Protein AF-0000000087590809 (afdb_homodimer)

Radius of gyration: 17.18 Å; Cα contacts (8 Å, |Δi|>4): 401; chains: 2; bounding box: 40×40×43 Å

Structure (mmCIF, N/CA/C/O backbone):
data_AF-0000000087590809-model_v1
#
loop_
_entity.id
_entity.type
_entity.pdbx_description
1 polymer 'ADF-H domain-containing protein'
#
loop_
_atom_site.group_PDB
_atom_site.id
_atom_site.type_symbol
_atom_site.label_atom_id
_atom_site.label_alt_id
_atom_site.label_comp_id
_atom_site.label_asym_id
_atom_site.label_entity_id
_atom_site.label_seq_id
_atom_site.pdbx_PDB_ins_code
_atom_site.Cartn_x
_atom_site.Cartn_y
_atom_site.Cartn_z
_atom_site.occupancy
_atom_site.B_iso_or_equiv
_atom_site.auth_seq_id
_atom_site.auth_comp_id
_atom_site.auth_asym_id
_atom_site.auth_atom_id
_atom_site.pdbx_PDB_model_num
ATOM 1 N N . MET A 1 1 ? 16.344 -14.461 14.008 1 24.06 1 MET A N 1
ATOM 2 C CA . MET A 1 1 ? 14.969 -14.727 14.438 1 24.06 1 MET A CA 1
ATOM 3 C C . MET A 1 1 ? 13.984 -14.469 13.305 1 24.06 1 MET A C 1
ATOM 5 O O . MET A 1 1 ? 14.016 -13.422 12.672 1 24.06 1 MET A O 1
ATOM 9 N N . THR A 1 2 ? 13.484 -15.555 12.641 1 34.41 2 THR A N 1
ATOM 10 C CA . THR A 1 2 ? 12.586 -15.625 11.492 1 34.41 2 THR A CA 1
ATOM 11 C C . THR A 1 2 ? 11.375 -14.719 11.688 1 34.41 2 THR A C 1
ATOM 13 O O . THR A 1 2 ? 10.648 -14.852 12.68 1 34.41 2 THR A O 1
ATOM 16 N N . SER A 1 3 ? 11.508 -13.547 11.445 1 37.47 3 SER A N 1
ATOM 17 C CA . SER A 1 3 ? 10.359 -12.664 11.57 1 37.47 3 SER A CA 1
ATOM 18 C C . SER A 1 3 ? 9.094 -13.312 11.008 1 37.47 3 SER A C 1
ATOM 20 O O . SER A 1 3 ? 8.992 -13.531 9.805 1 37.47 3 SER A O 1
ATOM 22 N N . LYS A 1 4 ? 8.828 -14.336 11.641 1 39.56 4 LYS A N 1
ATOM 23 C CA . LYS A 1 4 ? 7.559 -15.016 11.406 1 39.56 4 LYS A CA 1
ATOM 24 C C . LYS A 1 4 ? 6.41 -14.016 11.281 1 39.56 4 LYS A C 1
ATOM 26 O O . LYS A 1 4 ? 6.227 -13.164 12.156 1 39.56 4 LYS A O 1
ATOM 31 N N . PHE A 1 5 ? 6.227 -13.422 10.148 1 48.38 5 PHE A N 1
ATOM 32 C CA . PHE A 1 5 ? 4.867 -12.922 10 1 48.38 5 PHE A CA 1
ATOM 33 C C . PHE A 1 5 ? 3.859 -13.906 10.578 1 48.38 5 PHE A C 1
ATOM 35 O O . PHE A 1 5 ? 3.781 -15.055 10.125 1 48.38 5 PHE A O 1
ATOM 42 N N . ASP A 1 6 ? 3.807 -13.969 11.781 1 54.97 6 ASP A N 1
ATOM 43 C CA . ASP A 1 6 ? 3.289 -15.062 12.602 1 54.97 6 ASP A CA 1
ATOM 44 C C . ASP A 1 6 ? 2.445 -16.016 11.758 1 54.97 6 ASP A C 1
ATOM 46 O O . ASP A 1 6 ? 2.619 -17.234 11.836 1 54.97 6 ASP A O 1
ATOM 50 N N . ASN A 1 7 ? 1.524 -15.562 10.867 1 65.44 7 ASN A N 1
ATOM 51 C CA . ASN A 1 7 ? 0.636 -16.531 10.234 1 65.44 7 ASN A CA 1
ATOM 52 C C . ASN A 1 7 ? 0.889 -16.625 8.734 1 65.44 7 ASN A C 1
ATOM 54 O O . ASN A 1 7 ? 0.062 -17.156 7.992 1 65.44 7 ASN A O 1
ATOM 58 N N . MET A 1 8 ? 2.162 -15.992 8.281 1 81 8 MET A N 1
ATOM 59 C CA . MET A 1 8 ? 2.445 -16.078 6.855 1 81 8 MET A CA 1
ATOM 60 C C . MET A 1 8 ? 3.809 -16.719 6.613 1 81 8 MET A C 1
ATOM 62 O O . MET A 1 8 ? 4.766 -16.453 7.344 1 81 8 MET A O 1
ATOM 66 N N . PHE A 1 9 ? 3.939 -17.688 5.715 1 89.12 9 PHE A N 1
ATOM 67 C CA . PHE A 1 9 ? 5.184 -18.328 5.309 1 89.12 9 PHE A CA 1
ATOM 68 C C . PHE A 1 9 ? 5.742 -17.688 4.047 1 89.12 9 PHE A C 1
ATOM 70 O O . PHE A 1 9 ? 4.992 -17.375 3.117 1 89.12 9 PHE A O 1
ATOM 77 N N . VAL A 1 10 ? 6.992 -17.344 4.098 1 91.5 10 VAL A N 1
ATOM 78 C CA . VAL A 1 10 ? 7.664 -16.797 2.92 1 91.5 10 VAL A CA 1
ATOM 79 C C . VAL A 1 10 ? 8.508 -17.891 2.266 1 91.5 10 VAL A C 1
ATOM 81 O O . VAL A 1 10 ? 9.406 -18.453 2.896 1 91.5 10 VAL A O 1
ATOM 84 N N . GLU A 1 11 ? 8.133 -18.188 1.034 1 90.94 11 GLU A N 1
ATOM 85 C CA . GLU A 1 11 ? 8.922 -19.156 0.284 1 90.94 11 GLU A CA 1
ATOM 86 C C . GLU A 1 11 ? 10.312 -18.609 -0.033 1 90.94 11 GLU A C 1
ATOM 88 O O . GLU A 1 11 ? 10.445 -17.5 -0.55 1 90.94 11 GLU A O 1
ATOM 93 N N . ASP A 1 12 ? 11.422 -19.406 0.343 1 93.56 12 ASP A N 1
ATOM 94 C CA . ASP A 1 12 ? 12.805 -19 0.082 1 93.56 12 ASP A CA 1
ATOM 95 C C . ASP A 1 12 ? 13.141 -17.688 0.784 1 93.56 12 ASP A C 1
ATOM 97 O O . ASP A 1 12 ? 13.516 -16.719 0.134 1 93.56 12 ASP A O 1
ATOM 101 N N . LEU A 1 13 ? 12.922 -17.719 2.07 1 93.56 13 LEU A N 1
ATOM 102 C CA . LEU A 1 13 ? 13.031 -16.531 2.906 1 93.56 13 LEU A CA 1
ATOM 103 C C . LEU A 1 13 ? 14.359 -15.82 2.674 1 93.56 13 LEU A C 1
ATOM 105 O O . LEU A 1 13 ? 14.398 -14.602 2.494 1 93.56 13 LEU A O 1
ATOM 109 N N . PRO A 1 14 ? 15.477 -16.578 2.58 1 94.94 14 PRO A N 1
ATOM 110 C CA . PRO A 1 14 ? 16.75 -15.875 2.34 1 94.94 14 PRO A CA 1
ATOM 111 C C . PRO A 1 14 ? 16.734 -15.078 1.037 1 94.94 14 PRO A C 1
ATOM 113 O O . PRO A 1 14 ? 17.266 -13.961 0.992 1 94.94 14 PRO A O 1
ATOM 116 N N . LYS A 1 15 ? 16.203 -15.617 0.015 1 95.5 15 LYS A N 1
ATOM 117 C CA . LYS A 1 15 ? 16.156 -14.938 -1.272 1 95.5 15 LYS A CA 1
ATOM 118 C C . LYS A 1 15 ? 15.242 -13.703 -1.201 1 95.5 15 LYS A C 1
ATOM 120 O O . LYS A 1 15 ? 15.57 -12.656 -1.761 1 95.5 15 LYS A O 1
ATOM 125 N N . VAL A 1 16 ? 14.117 -13.875 -0.542 1 95.81 16 VAL A N 1
ATOM 126 C CA . VAL A 1 16 ? 13.195 -12.758 -0.388 1 95.81 16 VAL A CA 1
ATOM 127 C C . VAL A 1 16 ? 13.867 -11.633 0.396 1 95.81 16 VAL A C 1
ATOM 129 O O . VAL A 1 16 ? 13.812 -10.469 -0.005 1 95.81 16 VAL A O 1
ATOM 132 N N . GLU A 1 17 ? 14.508 -11.977 1.438 1 95.88 17 GLU A N 1
ATOM 133 C CA . GLU A 1 17 ? 15.227 -10.992 2.236 1 95.88 17 GLU A CA 1
ATOM 134 C C . GLU A 1 17 ? 16.297 -10.273 1.409 1 95.88 17 GLU A C 1
ATOM 136 O O . GLU A 1 17 ? 16.469 -9.062 1.522 1 95.88 17 GLU A O 1
ATOM 141 N N . GLU A 1 18 ? 16.969 -11.039 0.62 1 97.31 18 GLU A N 1
ATOM 142 C CA . GLU A 1 18 ? 17.984 -10.477 -0.248 1 97.31 18 GLU A CA 1
ATOM 143 C C . GLU A 1 18 ? 17.391 -9.484 -1.237 1 97.31 18 GLU A C 1
ATOM 145 O O . GLU A 1 18 ? 17.922 -8.383 -1.426 1 97.31 18 GLU A O 1
ATOM 150 N N . GLN A 1 19 ? 16.281 -9.82 -1.853 1 97.94 19 GLN A N 1
ATOM 151 C CA . GLN A 1 19 ? 15.656 -8.961 -2.85 1 97.94 19 GLN A CA 1
ATOM 152 C C . GLN A 1 19 ? 15.094 -7.695 -2.209 1 97.94 19 GLN A C 1
ATOM 154 O O . GLN A 1 19 ? 15.172 -6.613 -2.791 1 97.94 19 GLN A O 1
ATOM 159 N N . LEU A 1 20 ? 14.578 -7.875 -0.995 1 96.75 20 LEU A N 1
ATOM 160 C CA . LEU A 1 20 ? 14.133 -6.707 -0.243 1 96.75 20 LEU A CA 1
ATOM 161 C C . LEU A 1 20 ? 15.305 -5.773 0.056 1 96.75 20 LEU A C 1
ATOM 163 O O . LE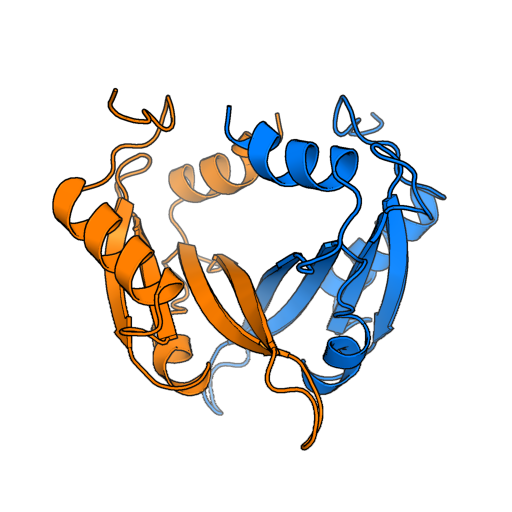U A 1 20 ? 15.188 -4.555 -0.109 1 96.75 20 LEU A O 1
ATOM 167 N N . GLN A 1 21 ? 16.422 -6.344 0.384 1 97.44 21 GLN A N 1
ATOM 168 C CA . GLN A 1 21 ? 17.625 -5.559 0.653 1 97.44 21 GLN A CA 1
ATOM 169 C C . GLN A 1 21 ? 18.141 -4.891 -0.619 1 97.44 21 GLN A C 1
ATOM 171 O O . GLN A 1 21 ? 18.641 -3.768 -0.578 1 97.44 21 GLN A O 1
ATOM 176 N N . GLU A 1 22 ? 18.016 -5.543 -1.699 1 98.5 22 GLU A N 1
ATOM 177 C CA . GLU A 1 22 ? 18.469 -4.988 -2.973 1 98.5 22 GLU A CA 1
ATOM 178 C C . GLU A 1 22 ? 17.625 -3.779 -3.377 1 98.5 22 GLU A C 1
ATOM 180 O O . GLU A 1 22 ? 18.125 -2.842 -3.994 1 98.5 22 GLU A O 1
ATOM 185 N N . VAL A 1 23 ? 16.391 -3.762 -3.043 1 97.88 23 VAL A N 1
ATOM 186 C CA . VAL A 1 23 ? 15.57 -2.574 -3.268 1 97.88 23 VAL A CA 1
ATOM 187 C C . VAL A 1 23 ? 16.031 -1.45 -2.34 1 97.88 23 VAL A C 1
ATOM 189 O O . VAL A 1 23 ? 16.172 -0.303 -2.77 1 97.88 23 VAL A O 1
ATOM 192 N N . ARG A 1 24 ? 16.297 -1.777 -1.116 1 94.69 24 ARG A N 1
ATOM 193 C CA . ARG A 1 24 ? 16.688 -0.789 -0.115 1 94.69 24 ARG A CA 1
ATOM 194 C C . ARG A 1 24 ? 18.031 -0.152 -0.463 1 94.69 24 ARG A C 1
ATOM 196 O O . ARG A 1 24 ? 18.219 1.05 -0.266 1 94.69 24 ARG A O 1
ATOM 203 N N . ASN A 1 25 ? 18.875 -0.913 -1.062 1 95.81 25 ASN A N 1
ATOM 204 C CA . ASN A 1 25 ? 20.219 -0.373 -1.32 1 95.81 25 ASN A CA 1
ATOM 205 C C . ASN A 1 25 ? 20.344 0.13 -2.754 1 95.81 25 ASN A C 1
ATOM 207 O O . ASN A 1 25 ? 21.422 0.582 -3.162 1 95.81 25 ASN A O 1
ATOM 211 N N . GLY A 1 26 ? 19.344 -0.003 -3.529 1 95.69 26 GLY A N 1
ATOM 212 C CA . GLY A 1 26 ? 19.312 0.662 -4.824 1 95.69 26 GLY A CA 1
ATOM 213 C C . GLY A 1 26 ? 19.734 -0.24 -5.969 1 95.69 26 GLY A C 1
ATOM 214 O O . GLY A 1 26 ? 19.766 0.189 -7.121 1 95.69 26 GLY A O 1
ATOM 215 N N . LEU A 1 27 ? 20.062 -1.536 -5.707 1 97.62 27 LEU A N 1
ATOM 216 C CA . LEU A 1 27 ? 20.391 -2.471 -6.777 1 97.62 27 LEU A CA 1
ATOM 217 C C . LEU A 1 27 ? 19.156 -2.826 -7.59 1 97.62 27 LEU A C 1
ATOM 219 O O . LEU A 1 27 ? 19.25 -3.062 -8.797 1 97.62 27 LEU A O 1
ATOM 223 N N . LEU A 1 28 ? 18 -2.916 -6.922 1 98.19 28 LEU A N 1
ATOM 224 C CA . LEU A 1 28 ? 16.672 -3.039 -7.523 1 98.19 28 LEU A CA 1
ATOM 225 C C . LEU A 1 28 ? 15.82 -1.814 -7.215 1 98.19 28 LEU A C 1
ATOM 227 O O . LEU A 1 28 ? 16.062 -1.115 -6.23 1 98.19 28 LEU A O 1
ATOM 231 N N . SER A 1 29 ? 14.875 -1.574 -8.195 1 97.75 29 SER A N 1
ATOM 232 C CA . SER A 1 29 ? 13.906 -0.51 -7.934 1 97.75 29 SER A CA 1
ATOM 233 C C . SER A 1 29 ? 12.648 -1.057 -7.266 1 97.75 29 SER A C 1
ATOM 235 O O . SER A 1 29 ? 11.969 -0.337 -6.535 1 97.75 29 SER A O 1
ATOM 237 N N . TRP A 1 30 ? 12.422 -2.328 -7.57 1 98.44 30 TRP A N 1
ATOM 238 C CA . TRP A 1 30 ? 11.203 -2.863 -6.969 1 98.44 30 TRP A CA 1
ATOM 239 C C . TRP A 1 30 ? 11.273 -4.383 -6.855 1 98.44 30 TRP A C 1
ATOM 241 O O . TRP A 1 30 ? 12.047 -5.027 -7.562 1 98.44 30 TRP A O 1
ATOM 251 N N . VAL A 1 31 ? 10.5 -4.969 -5.926 1 98.69 31 VAL A N 1
ATOM 252 C CA . VAL A 1 31 ? 10.219 -6.391 -5.754 1 98.69 31 VAL A CA 1
ATOM 253 C C . VAL A 1 31 ? 8.719 -6.594 -5.512 1 98.69 31 VAL A C 1
ATOM 255 O O . VAL A 1 31 ? 8.094 -5.82 -4.785 1 98.69 31 VAL A O 1
ATOM 258 N N . ALA A 1 32 ? 8.125 -7.602 -6.148 1 98.62 32 ALA A N 1
ATOM 259 C CA . ALA A 1 32 ? 6.707 -7.93 -6.004 1 98.62 32 ALA A CA 1
ATOM 260 C C . ALA A 1 32 ? 6.527 -9.336 -5.43 1 98.62 32 ALA A C 1
ATOM 262 O O . ALA A 1 32 ? 7.23 -10.266 -5.824 1 98.62 32 ALA A O 1
ATOM 263 N N . LEU A 1 33 ? 5.645 -9.484 -4.5 1 98 33 LEU A N 1
ATOM 264 C CA . LEU A 1 33 ? 5.312 -10.758 -3.873 1 98 33 LEU A CA 1
ATOM 265 C C . LEU A 1 33 ? 3.828 -11.07 -4.035 1 98 33 LEU A C 1
ATOM 267 O O . LEU A 1 33 ? 3.004 -10.164 -4.148 1 98 33 LEU A O 1
ATOM 271 N N . SER A 1 34 ? 3.494 -12.266 -4.023 1 97.19 34 SER A N 1
ATOM 272 C CA . SER A 1 34 ? 2.113 -12.742 -4.043 1 97.19 34 SER A CA 1
ATOM 273 C C . SER A 1 34 ? 1.996 -14.125 -3.4 1 97.19 34 SER A C 1
ATOM 275 O O . SER A 1 34 ? 3.006 -14.758 -3.098 1 97.19 34 SER A O 1
ATOM 277 N N . TYR A 1 35 ? 0.811 -14.516 -3.203 1 96.31 35 TYR A N 1
ATOM 278 C CA . TYR A 1 35 ? 0.565 -15.852 -2.664 1 96.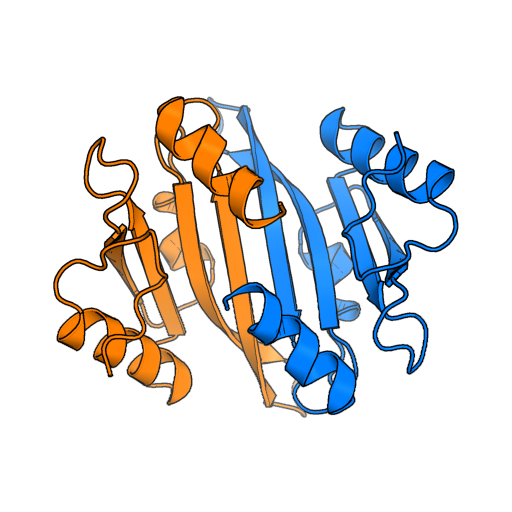31 35 TYR A CA 1
ATOM 279 C C . TYR A 1 35 ? 1.006 -16.922 -3.65 1 96.31 35 TYR A C 1
ATOM 281 O O . TYR A 1 35 ? 0.823 -16.781 -4.859 1 96.31 35 TYR A O 1
ATOM 289 N N . GLU A 1 36 ? 1.532 -17.922 -3.135 1 94.69 36 GLU A N 1
ATOM 290 C CA . GLU A 1 36 ? 1.892 -19.078 -3.945 1 94.69 36 GLU A CA 1
ATOM 291 C C . GLU A 1 36 ? 0.656 -19.891 -4.324 1 94.69 36 GLU A C 1
ATOM 293 O O . GLU A 1 36 ? 0.075 -20.578 -3.48 1 94.69 36 GLU A O 1
ATOM 298 N N . GLY A 1 37 ? 0.326 -19.812 -5.582 1 92.88 37 GLY A N 1
ATOM 299 C CA . GLY A 1 37 ? -0.86 -20.531 -6.016 1 92.88 37 GLY A CA 1
ATOM 300 C C . GLY A 1 37 ? -2.107 -20.156 -5.238 1 92.88 37 GLY A C 1
ATOM 301 O O . GLY A 1 37 ? -2.439 -18.969 -5.133 1 92.88 37 GLY A O 1
ATOM 302 N N . ARG A 1 38 ? -2.742 -21.172 -4.699 1 90.56 38 ARG A N 1
ATOM 303 C CA . ARG A 1 38 ? -3.975 -20.938 -3.959 1 90.56 38 ARG A CA 1
ATOM 304 C C . ARG A 1 38 ? -3.721 -20.938 -2.455 1 90.56 38 ARG A C 1
ATOM 306 O O . ARG A 1 38 ? -4.664 -20.953 -1.66 1 90.56 38 ARG A O 1
ATOM 313 N N . SER A 1 39 ? -2.467 -20.953 -2.082 1 92.75 39 SER A N 1
ATOM 314 C CA . SER A 1 39 ? -2.121 -20.922 -0.666 1 92.75 39 SER A CA 1
ATOM 315 C C . SER A 1 39 ? -2.652 -19.656 0.007 1 92.75 39 SER A C 1
ATOM 317 O O . SER A 1 39 ? -2.686 -18.594 -0.606 1 92.75 39 SER A O 1
ATOM 319 N N . ARG A 1 40 ? -3.012 -19.766 1.268 1 88.94 40 ARG A N 1
ATOM 320 C CA . ARG A 1 40 ? -3.547 -18.625 1.99 1 88.94 40 ARG A CA 1
ATOM 321 C C . ARG A 1 40 ? -2.488 -18 2.9 1 88.94 40 ARG A C 1
ATOM 323 O O . ARG A 1 40 ? -2.715 -16.953 3.5 1 88.94 40 ARG A O 1
ATOM 330 N N . ASP A 1 41 ? -1.333 -18.781 3.002 1 92.06 41 ASP A N 1
ATOM 331 C CA . ASP A 1 41 ? -0.408 -18.328 4.035 1 92.06 41 ASP A CA 1
ATOM 332 C C . ASP A 1 41 ? 1.035 -18.375 3.535 1 92.06 41 ASP A C 1
ATOM 334 O O . ASP A 1 41 ? 1.973 -18.203 4.316 1 92.06 41 ASP A O 1
ATOM 338 N N . THR A 1 42 ? 1.209 -18.672 2.297 1 94.62 42 THR A N 1
ATOM 339 C CA . THR A 1 42 ? 2.559 -18.719 1.742 1 94.62 42 THR A CA 1
ATOM 340 C C . THR A 1 42 ? 2.721 -17.656 0.649 1 94.62 42 THR A C 1
ATOM 342 O O . THR A 1 42 ? 1.94 -17.625 -0.305 1 94.62 42 THR A O 1
ATOM 345 N N . ILE A 1 43 ? 3.707 -16.859 0.83 1 95.19 43 ILE A N 1
ATOM 346 C CA . ILE A 1 43 ? 3.967 -15.828 -0.18 1 95.19 43 ILE A CA 1
ATOM 347 C C . ILE A 1 43 ? 5.332 -16.078 -0.821 1 95.19 43 ILE A C 1
ATOM 349 O O . ILE A 1 43 ? 6.227 -16.641 -0.194 1 95.19 43 ILE A O 1
ATOM 353 N N . LYS A 1 44 ? 5.434 -15.609 -2.062 1 96.25 44 LYS A N 1
ATOM 354 C CA . LYS A 1 44 ? 6.676 -15.734 -2.822 1 96.25 44 LYS A CA 1
ATOM 355 C C . LYS A 1 44 ? 6.93 -14.484 -3.662 1 96.25 44 LYS A C 1
ATOM 357 O O . LYS A 1 44 ? 6.012 -13.711 -3.928 1 96.25 44 LYS A O 1
ATOM 362 N N . VAL A 1 45 ? 8.18 -14.383 -4.109 1 97.62 45 VAL A N 1
ATOM 363 C CA . VAL A 1 45 ? 8.508 -13.336 -5.066 1 97.62 45 VAL A CA 1
ATOM 364 C C . VAL A 1 45 ? 7.984 -13.711 -6.449 1 97.62 45 VAL A C 1
ATOM 366 O O . VAL A 1 45 ? 8.195 -14.836 -6.914 1 97.62 45 VAL A O 1
ATOM 369 N N . ILE A 1 46 ? 7.328 -12.75 -7.074 1 98 46 ILE A N 1
ATOM 370 C CA . ILE A 1 46 ? 6.773 -13.062 -8.391 1 98 46 ILE A CA 1
ATOM 371 C C . ILE A 1 46 ? 7.434 -12.172 -9.445 1 98 46 ILE A C 1
ATOM 373 O O . ILE A 1 46 ? 7.18 -12.328 -10.641 1 98 46 ILE A O 1
ATOM 377 N N . GLY A 1 47 ? 8.312 -11.211 -9.055 1 98.19 47 GLY A N 1
ATOM 378 C CA . GLY A 1 47 ? 9.031 -10.359 -9.992 1 98.19 47 GLY A CA 1
ATOM 379 C C . GLY A 1 47 ? 9.898 -9.32 -9.312 1 98.19 47 GLY A C 1
ATOM 380 O O . GLY A 1 47 ? 9.656 -8.961 -8.156 1 98.19 47 GLY A O 1
ATOM 381 N N . THR A 1 48 ? 10.898 -8.844 -9.953 1 98.62 48 THR A N 1
ATOM 382 C CA . THR A 1 48 ? 11.773 -7.738 -9.578 1 98.62 48 THR A CA 1
ATOM 383 C C . THR A 1 48 ? 12.125 -6.887 -10.797 1 98.62 48 THR A C 1
ATOM 385 O O . THR A 1 48 ? 11.906 -7.305 -11.93 1 98.62 48 THR A O 1
ATOM 388 N N . GLY A 1 49 ? 12.602 -5.684 -10.531 1 98.31 49 GLY A N 1
ATOM 389 C CA . GLY A 1 49 ? 13.023 -4.859 -11.656 1 98.31 49 GLY A CA 1
ATOM 390 C C . GLY A 1 49 ? 13.781 -3.615 -11.227 1 98.31 49 GLY A C 1
ATOM 391 O O . GLY A 1 49 ? 13.961 -3.373 -10.031 1 98.31 49 GLY A O 1
ATOM 392 N N . ARG A 1 50 ? 14.227 -2.838 -12.258 1 97.5 50 ARG A N 1
ATOM 393 C CA . ARG A 1 50 ? 15.094 -1.691 -12 1 97.5 50 ARG A CA 1
ATOM 394 C C . ARG A 1 50 ? 14.477 -0.408 -12.547 1 97.5 50 ARG A C 1
ATOM 396 O O . ARG A 1 50 ? 15.117 0.648 -12.531 1 97.5 50 ARG A O 1
ATOM 403 N N . ASN A 1 51 ? 13.273 -0.581 -13 1 94.62 51 ASN A N 1
ATOM 404 C CA . ASN A 1 51 ? 12.625 0.579 -13.609 1 94.62 51 ASN A CA 1
ATOM 405 C C . ASN A 1 51 ? 11.43 1.047 -12.797 1 94.62 51 ASN A C 1
ATOM 407 O O . ASN A 1 51 ? 11.344 0.787 -11.594 1 94.62 51 ASN A O 1
ATOM 411 N N . ASP A 1 52 ? 10.516 1.842 -13.5 1 92.25 52 ASP A N 1
ATOM 412 C CA . ASP A 1 52 ? 9.438 2.512 -12.789 1 92.25 52 ASP A CA 1
ATOM 413 C C . ASP A 1 52 ? 8.18 1.641 -12.75 1 92.25 52 ASP A C 1
ATOM 415 O O . ASP A 1 52 ? 8.234 0.455 -13.086 1 92.25 52 ASP A O 1
ATOM 419 N N . VAL A 1 53 ? 7.148 2.129 -12.289 1 90.19 53 VAL A N 1
ATOM 420 C CA . VAL A 1 53 ? 5.898 1.451 -11.961 1 90.19 53 VAL A CA 1
ATOM 421 C C . VAL A 1 53 ? 5.379 0.708 -13.195 1 90.19 53 VAL A C 1
ATOM 423 O O . VAL A 1 53 ? 4.762 -0.353 -13.07 1 90.19 53 VAL A O 1
ATOM 426 N N . ASP A 1 54 ? 5.645 1.23 -14.344 1 91.56 54 ASP A N 1
ATOM 427 C CA . ASP A 1 54 ? 5.156 0.601 -15.57 1 91.56 54 ASP A CA 1
ATOM 428 C C . ASP A 1 54 ? 5.703 -0.818 -15.711 1 91.56 54 ASP A C 1
ATOM 430 O O . ASP A 1 54 ? 5.137 -1.639 -16.438 1 91.56 54 ASP A O 1
ATOM 434 N N . GLU A 1 55 ? 6.762 -1.082 -15.031 1 95.44 55 GLU A N 1
ATOM 435 C CA . GLU A 1 55 ? 7.461 -2.354 -15.195 1 95.44 55 GLU A CA 1
ATOM 436 C C . GLU A 1 55 ? 6.738 -3.479 -14.461 1 95.44 55 GLU A C 1
ATOM 438 O O . GLU A 1 55 ? 6.945 -4.656 -14.758 1 95.44 55 GLU A O 1
ATOM 443 N N . PHE A 1 56 ? 5.848 -3.191 -13.492 1 96.25 56 PHE A N 1
ATOM 444 C CA . PHE A 1 56 ? 5.297 -4.301 -12.719 1 96.25 56 PHE A CA 1
ATOM 445 C C . PHE A 1 56 ? 3.773 -4.262 -12.734 1 96.25 56 PHE A C 1
ATOM 447 O O . PHE A 1 56 ? 3.121 -5.129 -12.141 1 96.25 56 PHE A O 1
ATOM 454 N N . THR A 1 57 ? 3.113 -3.406 -13.398 1 93.25 57 THR A N 1
ATOM 455 C CA . THR A 1 57 ? 1.657 -3.312 -13.398 1 93.25 57 THR A CA 1
ATOM 456 C C . THR A 1 57 ? 1.039 -4.539 -14.062 1 93.25 57 THR A C 1
ATOM 458 O O . THR A 1 57 ? -0.113 -4.887 -13.789 1 93.25 57 THR A O 1
ATOM 461 N N . HIS A 1 58 ? 1.789 -5.148 -14.992 1 93.62 58 HIS A N 1
ATOM 462 C CA . HIS A 1 58 ? 1.304 -6.355 -15.648 1 93.62 58 HIS A CA 1
ATOM 463 C C . HIS A 1 58 ? 1.104 -7.488 -14.648 1 93.62 58 HIS A C 1
ATOM 465 O O . HIS A 1 58 ? 0.416 -8.469 -14.945 1 93.62 58 HIS A O 1
ATOM 471 N N . LEU A 1 59 ? 1.693 -7.383 -13.422 1 96.12 59 LEU A N 1
ATOM 472 C CA . LEU A 1 59 ? 1.577 -8.406 -12.383 1 96.12 59 LEU A CA 1
ATOM 473 C C . LEU A 1 59 ? 0.254 -8.281 -11.641 1 96.12 59 LEU A C 1
ATOM 475 O O . LEU A 1 59 ? -0.128 -9.172 -10.883 1 96.12 59 LEU A O 1
ATOM 479 N N . PHE A 1 60 ? -0.458 -7.164 -11.875 1 94.69 60 PHE A N 1
ATOM 480 C CA . PHE A 1 60 ? -1.707 -6.891 -11.172 1 94.69 60 PHE A CA 1
ATOM 481 C C . PHE A 1 60 ? -2.873 -7.602 -11.844 1 94.69 60 PHE A C 1
ATOM 483 O O . PHE A 1 60 ? -3.703 -6.965 -12.5 1 94.69 60 PHE A O 1
ATOM 490 N N . GLU A 1 61 ? -2.961 -8.875 -11.602 1 93.06 61 GLU A N 1
ATOM 491 C CA . GLU A 1 61 ? -3.971 -9.742 -12.203 1 93.06 61 GLU A CA 1
ATOM 492 C C . GLU A 1 61 ? -5.223 -9.82 -11.336 1 93.06 61 GLU A C 1
ATOM 494 O O . GLU A 1 61 ? -5.156 -9.578 -10.125 1 93.06 61 GLU A O 1
ATOM 499 N N . GLU A 1 62 ? -6.301 -10.211 -11.906 1 91.75 62 GLU A N 1
ATOM 500 C CA . GLU A 1 62 ? -7.594 -10.25 -11.219 1 91.75 62 GLU A CA 1
ATOM 501 C C . GLU A 1 62 ? -7.621 -11.359 -10.172 1 91.75 62 GLU A C 1
ATOM 503 O O . GLU A 1 62 ? -8.344 -11.258 -9.172 1 91.75 62 GLU A O 1
ATOM 508 N N . GLU A 1 63 ? -6.801 -12.367 -10.328 1 94.06 63 GLU A N 1
ATOM 509 C CA . GLU A 1 63 ? -6.859 -13.539 -9.453 1 94.06 63 GLU A CA 1
ATOM 510 C C . GLU A 1 63 ? -5.762 -13.484 -8.391 1 94.06 63 GLU A C 1
ATOM 512 O O . GLU A 1 63 ? -5.52 -14.477 -7.695 1 94.06 63 GLU A O 1
ATOM 517 N N . LYS A 1 64 ? -5.094 -12.312 -8.281 1 95.31 64 LYS A N 1
ATOM 518 C CA . LYS A 1 64 ? -3.955 -12.25 -7.371 1 95.31 64 LYS A CA 1
ATOM 519 C C . LYS A 1 64 ? -4.078 -11.055 -6.422 1 95.31 64 LYS A C 1
ATOM 521 O O . LYS A 1 64 ? -4.648 -10.023 -6.781 1 95.31 64 LYS A O 1
ATOM 526 N N . ALA A 1 65 ? -3.611 -11.289 -5.227 1 96.44 65 ALA A N 1
ATOM 527 C CA . ALA A 1 65 ? -3.121 -10.188 -4.398 1 96.44 65 ALA A CA 1
ATOM 528 C C . ALA A 1 65 ? -1.628 -9.961 -4.613 1 96.44 65 ALA A C 1
ATOM 530 O O . ALA A 1 65 ? -0.848 -10.914 -4.656 1 96.44 65 ALA A O 1
ATOM 531 N N . VAL A 1 66 ? -1.205 -8.734 -4.805 1 97.19 66 VAL A N 1
ATOM 532 C CA . VAL A 1 66 ? 0.198 -8.438 -5.07 1 97.19 66 VAL A CA 1
ATOM 533 C C . VAL A 1 66 ? 0.688 -7.355 -4.113 1 97.19 66 VAL A C 1
ATOM 535 O O . VAL A 1 66 ? 0.006 -6.348 -3.904 1 97.19 66 VAL A O 1
ATOM 538 N N . TYR A 1 67 ? 1.795 -7.57 -3.51 1 97.19 67 TYR A N 1
ATOM 539 C CA . TYR A 1 67 ? 2.52 -6.617 -2.678 1 97.19 67 TYR A CA 1
ATOM 540 C C . TYR A 1 67 ? 3.768 -6.109 -3.393 1 97.19 67 TYR A C 1
ATOM 542 O O . TYR A 1 67 ? 4.555 -6.902 -3.92 1 97.19 67 TYR A O 1
ATOM 550 N N . VAL A 1 68 ? 3.988 -4.816 -3.377 1 98.31 68 VAL A N 1
ATOM 551 C CA . VAL A 1 68 ? 5.188 -4.301 -4.027 1 98.31 68 VAL A CA 1
ATOM 552 C C . VAL A 1 68 ? 5.906 -3.33 -3.094 1 98.31 68 VAL A C 1
ATOM 554 O O . VAL A 1 68 ? 5.281 -2.451 -2.496 1 98.31 68 VAL A O 1
ATOM 557 N N . LEU A 1 69 ? 7.145 -3.57 -2.871 1 98.12 69 LEU A N 1
ATOM 558 C CA . LEU A 1 69 ? 8.039 -2.529 -2.387 1 98.12 69 LEU A CA 1
ATOM 559 C C . LEU A 1 69 ? 8.719 -1.81 -3.551 1 98.12 69 LEU A C 1
ATOM 561 O O . LEU A 1 69 ? 9.375 -2.439 -4.379 1 98.12 69 LEU A O 1
ATOM 565 N N . PHE A 1 70 ? 8.523 -0.512 -3.678 1 97.19 70 PHE A N 1
ATOM 566 C CA . PHE A 1 70 ? 8.984 0.305 -4.797 1 97.19 70 PHE A CA 1
ATOM 567 C C . PHE A 1 70 ? 9.844 1.463 -4.305 1 97.19 70 PHE A C 1
ATOM 569 O O . PHE A 1 70 ? 9.414 2.248 -3.457 1 97.19 70 PHE A O 1
ATOM 576 N N . ARG A 1 71 ? 11.102 1.467 -4.715 1 94.94 71 ARG A N 1
ATOM 577 C CA . ARG A 1 71 ? 12.055 2.537 -4.445 1 94.94 71 ARG A CA 1
ATOM 578 C C . ARG A 1 71 ? 11.969 3.629 -5.508 1 94.94 71 ARG A C 1
ATOM 580 O O . ARG A 1 71 ? 12.078 3.35 -6.703 1 94.94 71 ARG A O 1
ATOM 587 N N . THR A 1 72 ? 11.664 4.805 -5.027 1 90.31 72 THR A N 1
ATOM 588 C CA . THR A 1 72 ? 11.531 5.898 -5.984 1 90.31 72 THR A CA 1
ATOM 589 C C . THR A 1 72 ? 12.266 7.141 -5.492 1 90.31 72 THR A C 1
ATOM 591 O O . THR A 1 72 ? 12.727 7.184 -4.352 1 90.31 72 THR A O 1
ATOM 594 N N . LEU A 1 73 ? 12.547 8.031 -6.355 1 81.75 73 LEU A N 1
ATOM 595 C CA . LEU A 1 73 ? 13.156 9.312 -6.02 1 81.75 73 LEU A CA 1
ATOM 596 C C . LEU A 1 73 ? 12.094 10.383 -5.824 1 81.75 73 LEU A C 1
ATOM 598 O O . LEU A 1 73 ? 11.195 10.531 -6.66 1 81.75 73 LEU A O 1
ATOM 602 N N . ALA A 1 74 ? 12.031 10.75 -4.43 1 71.25 74 ALA A N 1
ATOM 603 C CA . ALA A 1 74 ? 11.094 11.82 -4.102 1 71.25 74 ALA A CA 1
ATOM 604 C C . ALA A 1 74 ? 11.703 13.188 -4.406 1 71.25 74 ALA A C 1
ATOM 606 O O . ALA A 1 74 ? 12.883 13.422 -4.129 1 71.25 74 ALA A O 1
ATOM 607 N N . GLY A 1 75 ? 11.062 14.047 -5.465 1 63.91 75 GLY A N 1
ATOM 608 C CA . GLY A 1 75 ? 11.508 15.422 -5.578 1 63.91 75 GLY A CA 1
ATOM 609 C C . GLY A 1 75 ? 11.82 15.836 -7.004 1 63.91 75 GLY A C 1
ATOM 610 O O . GLY A 1 75 ? 11.773 15.008 -7.918 1 63.91 75 GLY A O 1
ATOM 611 N N . ASP A 1 76 ? 11.898 17.078 -7.188 1 58.22 76 ASP A N 1
ATOM 612 C CA . ASP A 1 76 ? 12.312 17.797 -8.391 1 58.22 76 ASP A CA 1
ATOM 613 C C . ASP A 1 76 ? 13.805 17.578 -8.664 1 58.22 76 ASP A C 1
ATOM 615 O O . ASP A 1 76 ? 14.484 16.891 -7.902 1 58.22 76 ASP A O 1
ATOM 619 N N . ALA A 1 77 ? 14.305 18.125 -9.773 1 54.94 77 ALA A N 1
ATOM 620 C CA . ALA A 1 77 ? 15.664 18.109 -10.305 1 54.94 77 ALA A CA 1
ATOM 621 C C . ALA A 1 77 ? 16.688 18.297 -9.195 1 54.94 77 ALA A C 1
ATOM 623 O O . ALA A 1 77 ? 17.797 17.766 -9.273 1 54.94 77 ALA A O 1
ATOM 624 N N . GLU A 1 78 ? 16.25 18.875 -8.125 1 57.88 78 GLU A N 1
ATOM 625 C CA . GLU A 1 78 ? 17.297 19.266 -7.195 1 57.88 78 GLU A CA 1
ATOM 626 C C . GLU A 1 78 ? 17.406 18.281 -6.031 1 57.88 78 GLU A C 1
ATOM 628 O O . GLU A 1 78 ? 18.469 18.125 -5.434 1 57.88 78 GLU A O 1
ATOM 633 N N . SER A 1 79 ? 16.219 17.625 -5.68 1 59.38 79 SER A N 1
ATOM 634 C CA . SER A 1 79 ? 16.266 16.734 -4.523 1 59.38 79 SER A CA 1
ATOM 635 C C . SER A 1 79 ? 16.062 15.281 -4.934 1 59.38 79 SER A C 1
ATOM 637 O O . SER A 1 79 ? 15.07 14.938 -5.562 1 59.38 79 SER A O 1
ATOM 639 N N . HIS A 1 80 ? 17.141 14.547 -5.109 1 67.5 80 HIS A N 1
ATOM 640 C CA . HIS A 1 80 ? 17.141 13.133 -5.453 1 67.5 80 HIS A CA 1
ATOM 641 C C . HIS A 1 80 ? 17.078 12.266 -4.203 1 67.5 80 HIS A C 1
ATOM 643 O O . HIS A 1 80 ? 17.984 11.477 -3.938 1 67.5 80 HIS A O 1
ATOM 649 N N . ARG A 1 81 ? 16 12.57 -3.395 1 80.94 81 ARG A N 1
ATOM 650 C CA . ARG A 1 81 ? 15.922 11.742 -2.195 1 80.94 81 ARG A CA 1
ATOM 651 C C . ARG A 1 81 ? 15.18 10.438 -2.477 1 80.94 81 ARG A C 1
ATOM 653 O O . ARG A 1 81 ? 14.125 10.445 -3.113 1 80.94 81 ARG A O 1
ATOM 660 N N . VAL A 1 82 ? 15.859 9.422 -2.092 1 87.81 82 VAL A N 1
ATOM 661 C CA . VAL A 1 82 ? 15.312 8.078 -2.244 1 87.81 82 VAL A CA 1
ATOM 662 C C . VAL A 1 82 ? 14.125 7.895 -1.304 1 87.81 82 VAL A C 1
ATOM 664 O O . VAL A 1 82 ? 14.18 8.289 -0.137 1 87.81 82 VAL A O 1
ATOM 667 N N . LYS A 1 83 ? 13.039 7.391 -1.886 1 91.19 83 LYS A N 1
ATOM 668 C CA . LYS A 1 83 ? 11.867 7.035 -1.093 1 91.19 83 LYS A CA 1
ATOM 669 C C . LYS A 1 83 ? 11.367 5.641 -1.448 1 91.19 83 LYS A C 1
ATOM 671 O O . LYS A 1 83 ? 11.656 5.129 -2.531 1 91.19 83 LYS A O 1
ATOM 676 N N . PHE A 1 84 ? 10.672 5.039 -0.405 1 93.62 84 PHE A N 1
ATOM 677 C CA . PHE A 1 84 ? 10.07 3.727 -0.614 1 93.62 84 PHE A CA 1
ATOM 678 C C . PHE A 1 84 ? 8.547 3.811 -0.554 1 93.62 84 PHE A C 1
ATOM 680 O O . PHE A 1 84 ? 7.992 4.461 0.334 1 93.62 84 PHE A O 1
ATOM 687 N N . VAL A 1 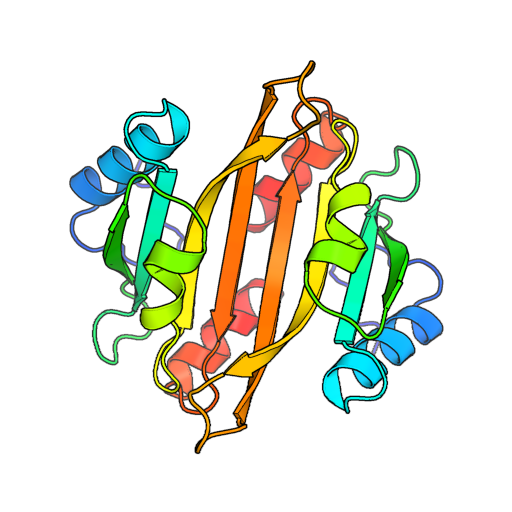85 ? 7.957 3.178 -1.519 1 96.06 85 VAL A N 1
ATOM 688 C CA . VAL A 1 85 ? 6.504 3.09 -1.602 1 96.06 85 VAL A CA 1
ATOM 689 C C . VAL A 1 85 ? 6.07 1.63 -1.506 1 96.06 85 VAL A C 1
ATOM 691 O O . VAL A 1 85 ? 6.621 0.765 -2.188 1 96.06 85 VAL A O 1
ATOM 694 N N . PHE A 1 86 ? 5.094 1.382 -0.615 1 95.88 86 PHE A N 1
ATOM 695 C CA . PHE A 1 86 ? 4.469 0.068 -0.528 1 95.88 86 PHE A CA 1
ATOM 696 C C . PHE A 1 86 ? 3.121 0.061 -1.243 1 95.88 86 PHE A C 1
ATOM 698 O O . PHE A 1 86 ? 2.293 0.947 -1.026 1 95.88 86 PHE A O 1
ATOM 705 N N . ILE A 1 87 ? 2.912 -0.918 -2.041 1 97.25 87 ILE A N 1
ATOM 706 C CA . ILE A 1 87 ? 1.687 -1.021 -2.826 1 97.25 87 ILE A CA 1
ATOM 707 C C . ILE A 1 87 ? 1.012 -2.363 -2.555 1 97.25 87 ILE A C 1
ATOM 709 O O . ILE A 1 87 ? 1.675 -3.4 -2.514 1 97.25 87 ILE A O 1
ATOM 713 N N . LEU A 1 88 ? -0.255 -2.285 -2.391 1 96.69 88 LEU A N 1
ATOM 714 C CA . LEU A 1 88 ? -1.074 -3.488 -2.295 1 96.69 88 LEU A CA 1
ATOM 715 C C . LEU A 1 88 ? -2.15 -3.502 -3.375 1 96.69 88 LEU A C 1
ATOM 717 O O . LEU A 1 88 ? -2.963 -2.578 -3.459 1 96.69 88 LEU A O 1
ATOM 721 N N . TRP A 1 89 ? -2.068 -4.465 -4.207 1 96.06 89 TRP A N 1
ATOM 722 C CA . TRP A 1 89 ? -3.074 -4.762 -5.223 1 96.06 89 TRP A CA 1
ATOM 723 C C . TRP A 1 89 ? -3.945 -5.941 -4.793 1 96.06 89 TRP A C 1
ATOM 725 O O . TRP A 1 89 ? -3.432 -6.988 -4.402 1 96.06 89 TRP A O 1
ATOM 735 N N . ARG A 1 90 ? -5.207 -5.766 -4.863 1 93.38 90 ARG A N 1
ATOM 736 C CA . ARG A 1 90 ? -6.152 -6.844 -4.602 1 93.38 90 ARG A CA 1
ATOM 737 C C . ARG A 1 90 ? -7.059 -7.078 -5.809 1 93.38 90 ARG A C 1
ATOM 739 O O . ARG A 1 90 ? -7.98 -6.297 -6.059 1 93.38 90 ARG A O 1
ATOM 746 N N . GLY A 1 91 ? -6.879 -8.18 -6.465 1 93.19 91 GLY A N 1
ATOM 747 C CA . GLY A 1 91 ? -7.738 -8.523 -7.582 1 93.19 91 GLY A CA 1
ATOM 748 C C . GLY A 1 91 ? -9.156 -8.852 -7.164 1 93.19 91 GLY A C 1
ATOM 749 O O . GLY A 1 91 ? -9.391 -9.32 -6.051 1 93.19 91 GLY A O 1
ATOM 750 N N . ASP A 1 92 ? -10.078 -8.742 -8.055 1 90.12 92 ASP A N 1
ATOM 751 C CA . ASP A 1 92 ? -11.5 -8.906 -7.758 1 90.12 92 ASP A CA 1
ATOM 752 C C . ASP A 1 92 ? -11.852 -10.383 -7.594 1 90.12 92 ASP A C 1
ATOM 754 O O . ASP A 1 92 ? -12.867 -10.719 -6.98 1 90.12 92 ASP A O 1
ATOM 758 N N . SER A 1 93 ? -11.008 -11.258 -8.141 1 92.81 93 SER A N 1
ATOM 759 C CA . SER A 1 93 ? -11.336 -12.68 -8.164 1 92.81 93 SER A CA 1
ATOM 760 C C . SER A 1 93 ? -10.305 -13.5 -7.391 1 92.81 93 SER A C 1
ATOM 762 O O . SER A 1 93 ? -10.008 -14.633 -7.754 1 92.81 93 SER A O 1
ATOM 764 N N . ILE A 1 94 ? -9.703 -12.844 -6.402 1 93.31 94 ILE A N 1
ATOM 765 C CA . ILE A 1 94 ? -8.766 -13.602 -5.578 1 93.31 94 ILE A CA 1
ATOM 766 C C . ILE A 1 94 ? -9.523 -14.664 -4.781 1 93.31 94 ILE A C 1
ATOM 768 O O . ILE A 1 94 ? -10.703 -14.492 -4.465 1 93.31 94 ILE A O 1
ATOM 772 N N . PRO A 1 95 ? -8.836 -15.742 -4.496 1 94.62 95 PRO A N 1
ATOM 773 C CA . PRO A 1 95 ? -9.469 -16.766 -3.654 1 94.62 95 PRO A CA 1
ATOM 774 C C . PRO A 1 95 ? -9.984 -16.203 -2.33 1 94.62 95 PRO A C 1
ATOM 776 O O . PRO A 1 95 ? -9.336 -15.344 -1.728 1 94.62 95 PRO A O 1
ATOM 779 N N . MET A 1 96 ? -11.109 -16.641 -1.898 1 92.62 96 MET A N 1
ATOM 780 C CA . MET A 1 96 ? -11.828 -16.125 -0.744 1 92.62 96 MET A CA 1
ATOM 781 C C . MET A 1 96 ? -10.938 -16.094 0.49 1 92.62 96 MET A C 1
ATOM 783 O O . MET A 1 96 ? -10.938 -15.109 1.237 1 92.62 96 MET A O 1
ATOM 787 N N . MET A 1 97 ? -10.227 -17.172 0.626 1 91.56 97 MET A N 1
ATOM 788 C CA . MET A 1 97 ? -9.398 -17.266 1.826 1 91.56 97 MET A CA 1
ATOM 789 C C . MET A 1 97 ? -8.281 -16.219 1.803 1 91.56 97 MET A C 1
ATOM 791 O O . MET A 1 97 ? -7.926 -15.664 2.842 1 91.56 97 MET A O 1
ATOM 795 N N . GLN A 1 98 ? -7.695 -15.984 0.677 1 91.69 98 GLN A N 1
ATOM 796 C CA . GLN A 1 98 ? -6.688 -14.938 0.546 1 91.69 98 GLN A CA 1
ATOM 797 C C . GLN A 1 98 ? -7.293 -13.562 0.791 1 91.69 98 GLN A C 1
ATOM 799 O O . GLN A 1 98 ? -6.668 -12.703 1.421 1 91.69 98 GLN A O 1
ATOM 804 N N . ARG A 1 99 ? -8.492 -13.43 0.334 1 90.38 99 ARG A N 1
ATOM 805 C CA . ARG A 1 99 ? -9.203 -12.172 0.564 1 90.38 99 ARG A CA 1
ATOM 806 C C . ARG A 1 99 ? -9.375 -11.914 2.057 1 90.38 99 ARG A C 1
ATOM 808 O O . ARG A 1 99 ? -9.164 -10.789 2.523 1 90.38 99 ARG A O 1
ATOM 815 N N . ALA A 1 100 ? -9.789 -12.805 2.811 1 85.75 100 ALA A N 1
ATOM 816 C CA . ALA A 1 100 ? -9.992 -12.688 4.254 1 85.75 100 ALA A CA 1
ATOM 817 C C . ALA A 1 100 ? -8.688 -12.312 4.957 1 85.75 100 ALA A C 1
ATOM 819 O O . ALA A 1 100 ? -8.695 -11.531 5.914 1 85.75 100 ALA A O 1
ATOM 820 N N . MET A 1 101 ? -7.547 -12.773 4.449 1 83.5 101 MET A N 1
ATOM 821 C CA . MET A 1 101 ? -6.234 -12.523 5.047 1 83.5 101 MET A CA 1
ATOM 822 C C . MET A 1 101 ? -5.809 -11.078 4.844 1 83.5 101 MET A C 1
ATOM 824 O O . MET A 1 101 ? -5.141 -10.5 5.699 1 83.5 101 MET A O 1
ATOM 828 N N . LEU A 1 102 ? -6.172 -10.477 3.73 1 83.69 102 LEU A N 1
ATOM 829 C CA . LEU A 1 102 ? -5.797 -9.102 3.414 1 83.69 102 LEU A CA 1
ATOM 830 C C . LEU A 1 102 ? -6.48 -8.117 4.359 1 83.69 102 LEU A C 1
ATOM 832 O O . LEU A 1 102 ? -5.949 -7.043 4.633 1 83.69 102 LEU A O 1
ATOM 836 N N . TYR A 1 103 ? -7.605 -8.523 4.891 1 73.25 103 TYR A N 1
ATOM 837 C CA . TYR A 1 103 ? -8.375 -7.633 5.758 1 73.25 103 TYR A CA 1
ATOM 838 C C . TYR A 1 103 ? -8.094 -7.93 7.227 1 73.25 103 TYR A C 1
ATOM 840 O O . TYR A 1 103 ? -8.336 -7.086 8.094 1 73.25 103 TYR A O 1
ATOM 848 N N . HIS A 1 104 ? -7.781 -9.172 7.504 1 59.66 104 HIS A N 1
ATOM 849 C CA . HIS A 1 104 ? -7.555 -9.602 8.883 1 59.66 104 HIS A CA 1
ATOM 850 C C . HIS A 1 104 ? -6.34 -8.898 9.484 1 59.66 104 HIS A C 1
ATOM 852 O O . HIS A 1 104 ? -6.262 -8.719 10.703 1 59.66 104 HIS A O 1
ATOM 858 N N . HIS A 1 105 ? -5.488 -8.523 8.797 1 50.22 105 HIS A N 1
ATOM 859 C CA . HIS A 1 105 ? -4.375 -7.887 9.484 1 50.22 105 HIS A CA 1
ATOM 860 C C . HIS A 1 105 ? -4.832 -6.641 10.234 1 50.22 105 HIS A C 1
ATOM 862 O O . HIS A 1 105 ? -4.121 -6.145 11.117 1 50.22 105 HIS A O 1
ATOM 868 N N . LYS A 1 106 ? -6.016 -6.113 9.977 1 41.41 106 LYS A N 1
ATOM 869 C CA . LYS A 1 106 ? -6.57 -4.949 10.664 1 41.41 106 LYS A CA 1
ATOM 870 C C . LYS A 1 106 ? -7.223 -5.344 11.984 1 41.41 106 LYS A C 1
ATOM 872 O O . LYS A 1 106 ? -7.547 -4.484 12.805 1 41.41 106 LYS A O 1
ATOM 877 N N . THR A 1 107 ? -7.492 -6.496 12.18 1 35.97 107 THR A N 1
ATOM 878 C CA . THR A 1 107 ? -8.18 -6.727 13.445 1 35.97 107 THR A CA 1
ATOM 879 C C . THR A 1 107 ? -7.188 -6.852 14.594 1 35.97 107 THR A C 1
ATOM 881 O O . THR A 1 107 ? -6.078 -7.363 14.406 1 35.97 107 THR A O 1
ATOM 884 N N . MET B 1 1 ? -20.766 0.402 15.148 1 24.47 1 MET B N 1
ATOM 885 C CA . MET B 1 1 ? -19.609 0.04 15.953 1 24.47 1 MET B CA 1
ATOM 886 C C . MET B 1 1 ? -18.328 0.631 15.359 1 24.47 1 MET B C 1
ATOM 888 O O . MET B 1 1 ? -18.094 0.524 14.148 1 24.47 1 MET B O 1
ATOM 892 N N . THR B 1 2 ? -17.766 1.719 16 1 34.84 2 THR B N 1
ATOM 893 C CA . THR B 1 2 ? -16.594 2.518 15.633 1 34.84 2 THR B CA 1
ATOM 894 C C . THR B 1 2 ? -15.422 1.62 15.273 1 34.84 2 THR B C 1
ATOM 896 O O . THR B 1 2 ? -15 0.782 16.078 1 34.84 2 THR B O 1
ATOM 899 N N . SER B 1 3 ? -15.359 1.176 14.164 1 37.44 3 SER B N 1
ATOM 900 C CA . SER B 1 3 ? -14.211 0.371 13.773 1 37.44 3 SER B CA 1
ATOM 901 C C . SER B 1 3 ? -12.914 0.952 14.336 1 37.44 3 SER B C 1
ATOM 903 O O . SER B 1 3 ? -12.484 2.035 13.93 1 37.44 3 SER B O 1
ATOM 905 N N . LYS B 1 4 ? -12.938 0.991 15.562 1 37.94 4 LYS B N 1
ATOM 906 C CA . LYS B 1 4 ? -11.75 1.339 16.344 1 37.94 4 LYS B CA 1
ATOM 907 C C . LYS B 1 4 ? -10.508 0.645 15.789 1 37.94 4 LYS B C 1
ATOM 909 O O . LYS B 1 4 ? -10.477 -0.584 15.688 1 37.94 4 LYS B O 1
ATOM 914 N N . PHE B 1 5 ? -9.977 1.149 14.727 1 48.28 5 PHE B N 1
ATOM 915 C CA . PHE B 1 5 ? -8.578 0.757 14.609 1 48.28 5 PHE B CA 1
ATOM 916 C C . PHE B 1 5 ? -7.906 0.765 15.977 1 48.28 5 PHE B C 1
ATOM 918 O O . PHE B 1 5 ? -7.855 1.8 16.641 1 48.28 5 PHE B O 1
ATOM 925 N N . ASP B 1 6 ? -8.148 -0.148 16.672 1 55.94 6 ASP B N 1
ATOM 926 C CA . ASP B 1 6 ? -7.996 -0.197 18.125 1 55.94 6 ASP B CA 1
ATOM 927 C C . ASP B 1 6 ? -7.07 0.914 18.625 1 55.94 6 ASP B C 1
ATOM 929 O O . ASP B 1 6 ? -7.387 1.609 19.594 1 55.94 6 ASP B O 1
ATOM 933 N N . ASN B 1 7 ? -5.895 1.221 17.922 1 65.94 7 ASN B N 1
ATOM 934 C CA . ASN B 1 7 ? -4.977 2.172 18.547 1 65.94 7 ASN B CA 1
ATOM 935 C C . ASN B 1 7 ? -4.832 3.438 17.703 1 65.94 7 ASN B C 1
ATOM 937 O O . ASN B 1 7 ? -3.93 4.242 17.938 1 65.94 7 ASN B O 1
ATOM 941 N N . MET B 1 8 ? -5.855 3.576 16.625 1 81 8 MET B N 1
ATOM 942 C CA . MET B 1 8 ? -5.754 4.785 15.82 1 81 8 MET B CA 1
ATOM 943 C C . MET B 1 8 ? -7.07 5.555 15.82 1 81 8 MET B C 1
ATOM 945 O O . MET B 1 8 ? -8.148 4.953 15.781 1 81 8 MET B O 1
ATOM 949 N N . PHE B 1 9 ? -7.074 6.859 16.016 1 89.06 9 PHE B N 1
ATOM 950 C CA . PHE B 1 9 ? -8.234 7.742 15.953 1 89.06 9 PHE B CA 1
ATOM 951 C C . PHE B 1 9 ? -8.344 8.406 14.586 1 89.06 9 PHE B C 1
ATOM 953 O O . PHE B 1 9 ? -7.336 8.836 14.016 1 89.06 9 PHE B O 1
ATOM 960 N N . VAL B 1 10 ? -9.516 8.312 14.008 1 91.56 10 VAL B N 1
ATOM 961 C CA . VAL B 1 10 ? -9.766 8.992 12.734 1 91.56 10 VAL B CA 1
ATOM 962 C C . VAL B 1 10 ? -10.539 10.289 12.992 1 91.56 10 VAL B C 1
ATOM 964 O O . VAL B 1 10 ? -11.633 10.266 13.555 1 91.56 10 VAL B O 1
ATOM 967 N N . GLU B 1 11 ? -9.883 11.375 12.633 1 90.94 11 GLU B N 1
ATOM 968 C CA . GLU B 1 11 ? -10.555 12.664 12.75 1 90.94 11 GLU B CA 1
ATOM 969 C C . GLU B 1 11 ? -11.719 12.773 11.781 1 90.94 11 GLU B C 1
ATOM 971 O O . GLU B 1 11 ? -11.562 12.523 10.578 1 90.94 11 GLU B O 1
ATOM 976 N N . ASP B 1 12 ? -13 13.109 12.305 1 93.5 12 ASP B N 1
ATOM 977 C CA . ASP B 1 12 ? -14.195 13.266 11.477 1 93.5 12 ASP B CA 1
ATOM 978 C C . ASP B 1 12 ? -14.531 11.961 10.758 1 93.5 12 ASP B C 1
ATOM 980 O O . ASP B 1 12 ? -14.578 11.914 9.531 1 93.5 12 ASP B O 1
ATOM 984 N N . LEU B 1 13 ? -14.688 10.953 11.57 1 93.5 13 LEU B N 1
ATOM 985 C CA . LEU B 1 13 ? -14.867 9.586 11.094 1 93.5 13 LEU B CA 1
ATOM 986 C C . LEU B 1 13 ? -15.977 9.516 10.047 1 93.5 13 LEU B C 1
ATOM 988 O O . LEU B 1 13 ? -15.805 8.922 8.984 1 93.5 13 LEU B O 1
ATOM 992 N N . PRO B 1 14 ? -17.109 10.195 10.273 1 94.81 14 PRO B N 1
ATOM 993 C CA . PRO B 1 14 ? -18.172 10.133 9.258 1 94.81 14 PRO B CA 1
ATOM 994 C C . PRO B 1 14 ? -17.703 10.656 7.898 1 94.81 14 PRO B C 1
ATOM 996 O O . PRO B 1 14 ? -18.047 10.078 6.859 1 94.81 14 PRO B O 1
ATOM 999 N N . LYS B 1 15 ? -16.969 11.711 7.883 1 95.44 15 LYS B N 1
ATOM 1000 C CA . LYS B 1 15 ? -16.469 12.281 6.637 1 95.44 15 LYS B CA 1
ATOM 1001 C C . LYS B 1 15 ? -15.477 11.344 5.965 1 95.44 15 LYS B C 1
ATOM 1003 O O . LYS B 1 15 ? -15.5 11.172 4.742 1 95.44 15 LYS B O 1
ATOM 1008 N N . VAL B 1 16 ? -14.609 10.773 6.766 1 95.75 16 VAL B N 1
ATOM 1009 C CA . VAL B 1 16 ? -13.625 9.836 6.234 1 95.75 16 VAL B CA 1
ATOM 1010 C C . VAL B 1 16 ? -14.336 8.633 5.621 1 95.75 16 VAL B C 1
ATOM 1012 O O . VAL B 1 16 ? -14.023 8.219 4.5 1 95.75 16 VAL B O 1
ATOM 1015 N N . GLU B 1 17 ? -15.281 8.133 6.309 1 95.88 17 GLU B N 1
ATOM 1016 C CA . GLU B 1 17 ? -16.047 7.004 5.801 1 95.88 17 GLU B CA 1
ATOM 1017 C C . GLU B 1 17 ? -16.75 7.359 4.488 1 95.88 17 GLU B C 1
ATOM 1019 O O . GLU B 1 17 ? -16.781 6.551 3.561 1 95.88 17 GLU B O 1
ATOM 1024 N N . GLU B 1 18 ? -17.281 8.531 4.453 1 97.31 18 GLU B N 1
ATOM 1025 C CA . GLU B 1 18 ? -17.938 9 3.246 1 97.31 18 GLU B CA 1
ATOM 1026 C C . GLU B 1 18 ? -16.969 9.078 2.07 1 97.31 18 GLU B C 1
ATOM 1028 O O . GLU B 1 18 ? -17.297 8.625 0.967 1 97.31 18 GLU B O 1
ATOM 1033 N N . GLN B 1 19 ? -15.805 9.609 2.297 1 97.94 19 GLN B N 1
ATOM 1034 C CA . GLN B 1 19 ? -14.82 9.766 1.229 1 97.94 19 GLN B CA 1
ATOM 1035 C C . GLN B 1 19 ? -14.297 8.414 0.759 1 97.94 19 GLN B C 1
ATOM 1037 O O . GLN B 1 19 ? -14.062 8.211 -0.435 1 97.94 19 GLN B O 1
ATOM 1042 N N . LEU B 1 20 ? -14.156 7.508 1.726 1 96.75 20 LEU B N 1
ATOM 1043 C CA . LEU B 1 20 ? -13.781 6.145 1.361 1 96.75 20 LEU B CA 1
ATOM 1044 C C . LEU B 1 20 ? -14.852 5.5 0.49 1 96.75 20 LEU B C 1
ATOM 1046 O O . LEU B 1 20 ? -14.539 4.863 -0.519 1 96.75 20 LEU B O 1
ATOM 1050 N N . GLN B 1 21 ? -16.094 5.738 0.815 1 97.44 21 GLN B N 1
ATOM 1051 C CA . GLN B 1 21 ? -17.203 5.211 0.031 1 97.44 21 GLN B CA 1
ATOM 1052 C C . GLN B 1 21 ? -17.266 5.863 -1.347 1 97.44 21 GLN B C 1
ATOM 1054 O O . GLN B 1 21 ? -17.609 5.211 -2.334 1 97.44 21 GLN B O 1
ATOM 1059 N N . GLU B 1 22 ? -16.938 7.082 -1.422 1 98.5 22 GLU B N 1
ATOM 1060 C CA . GLU B 1 22 ? -16.953 7.793 -2.695 1 98.5 22 GLU B CA 1
ATOM 1061 C C . GLU B 1 22 ? -15.875 7.254 -3.639 1 98.5 22 GLU B C 1
ATOM 1063 O O . GLU B 1 22 ? -16.062 7.227 -4.855 1 98.5 22 GLU B O 1
ATOM 1068 N N . VAL B 1 23 ? -14.789 6.82 -3.121 1 97.94 23 VAL B N 1
ATOM 1069 C CA . VAL B 1 23 ? -13.789 6.156 -3.953 1 97.94 23 VAL B CA 1
ATOM 1070 C C . VAL B 1 23 ? -14.328 4.805 -4.426 1 97.94 23 VAL B C 1
ATOM 1072 O O . VAL B 1 23 ? -14.195 4.453 -5.598 1 97.94 23 VAL B O 1
ATOM 1075 N N . ARG B 1 24 ? -14.961 4.098 -3.553 1 94.88 24 ARG B N 1
ATOM 1076 C CA . ARG B 1 24 ? -15.469 2.764 -3.859 1 94.88 24 ARG B CA 1
ATOM 1077 C C . ARG B 1 24 ? -16.562 2.828 -4.914 1 94.88 24 ARG B C 1
ATOM 1079 O O . ARG B 1 24 ? -16.656 1.963 -5.789 1 94.88 24 ARG B O 1
ATOM 1086 N N . ASN B 1 25 ? -17.312 3.889 -4.887 1 96 25 ASN B N 1
ATOM 1087 C CA . ASN B 1 25 ? -18.453 3.939 -5.812 1 96 25 ASN B CA 1
ATOM 1088 C C . ASN B 1 25 ? -18.125 4.77 -7.051 1 96 25 ASN B C 1
ATOM 1090 O O . ASN B 1 25 ? -18.969 4.957 -7.918 1 96 25 ASN B O 1
ATOM 1094 N N . GLY B 1 26 ? -16.969 5.305 -7.125 1 95.94 26 GLY B N 1
ATOM 1095 C CA . GLY B 1 26 ? -16.5 5.898 -8.367 1 95.94 26 GLY B CA 1
ATOM 1096 C C . GLY B 1 26 ? -16.703 7.398 -8.43 1 95.94 26 GLY B C 1
ATOM 1097 O O . GLY B 1 26 ? -16.359 8.039 -9.422 1 95.94 26 GLY B O 1
ATOM 1098 N N . LEU B 1 27 ? -17.281 8.039 -7.367 1 97.69 27 LEU B N 1
ATOM 1099 C CA . LEU B 1 27 ? -17.422 9.484 -7.34 1 97.69 27 LEU B CA 1
ATOM 1100 C C . LEU B 1 27 ? -16.062 10.164 -7.191 1 97.69 27 LEU B C 1
ATOM 1102 O O . LEU B 1 27 ? -15.852 11.258 -7.719 1 97.69 27 LEU B O 1
ATOM 1106 N N . LEU B 1 28 ? -15.156 9.547 -6.43 1 98.19 28 LEU B N 1
ATOM 1107 C CA . LEU B 1 28 ? -13.75 9.906 -6.32 1 98.19 28 LEU B CA 1
ATOM 1108 C C . LEU B 1 28 ? -12.859 8.797 -6.867 1 98.19 28 LEU B C 1
ATOM 1110 O O . LEU B 1 28 ? -13.266 7.637 -6.918 1 98.19 28 LEU B O 1
ATOM 1114 N N . SER B 1 29 ? -11.656 9.289 -7.344 1 97.81 29 SER B N 1
ATOM 1115 C CA . SER B 1 29 ? -10.672 8.305 -7.766 1 97.81 29 SER B CA 1
ATOM 1116 C C . SER B 1 29 ? -9.719 7.949 -6.625 1 97.81 29 SER B C 1
ATOM 1118 O O . SER B 1 29 ? -9.172 6.848 -6.59 1 97.81 29 SER B O 1
ATOM 1120 N N . TRP B 1 30 ? -9.578 8.922 -5.742 1 98.44 30 TRP B N 1
ATOM 1121 C CA . TRP B 1 30 ? -8.648 8.617 -4.656 1 98.44 30 TRP B CA 1
ATOM 1122 C C . TRP B 1 30 ? -8.945 9.469 -3.43 1 98.44 30 TRP B C 1
ATOM 1124 O O . TRP B 1 30 ? -9.586 10.523 -3.533 1 98.44 30 TRP B O 1
ATOM 1134 N N . VAL B 1 31 ? -8.539 9 -2.23 1 98.69 31 VAL B N 1
ATOM 1135 C CA . VAL B 1 31 ? -8.5 9.703 -0.95 1 98.69 31 VAL B CA 1
ATOM 1136 C C . VAL B 1 31 ? -7.168 9.438 -0.255 1 98.69 31 VAL B C 1
ATOM 1138 O O . VAL B 1 31 ? -6.664 8.312 -0.275 1 98.69 31 VAL B O 1
ATOM 1141 N N . ALA B 1 32 ? -6.551 10.477 0.328 1 98.62 32 ALA B N 1
ATOM 1142 C CA . ALA B 1 32 ? -5.285 10.367 1.046 1 98.62 32 ALA B CA 1
ATOM 1143 C C . ALA B 1 32 ? -5.453 10.758 2.512 1 98.62 32 ALA B C 1
ATOM 1145 O O . ALA B 1 32 ? -6.141 11.734 2.828 1 98.62 32 ALA B O 1
ATOM 1146 N N . LEU B 1 33 ? -4.875 10.016 3.393 1 97.94 33 LEU B N 1
ATOM 1147 C CA . LEU B 1 33 ? -4.898 10.266 4.828 1 97.94 33 LEU B CA 1
ATOM 1148 C C . LEU B 1 33 ? -3.48 10.383 5.383 1 97.94 33 LEU B C 1
ATOM 1150 O O . LEU B 1 33 ? -2.545 9.797 4.836 1 97.94 33 LEU B O 1
ATOM 1154 N N . SER B 1 34 ? -3.32 11.062 6.402 1 97.19 34 SER B N 1
ATOM 1155 C CA . SER B 1 34 ? -2.062 11.18 7.133 1 97.19 34 SER B CA 1
ATOM 1156 C C . SER B 1 34 ? -2.305 11.516 8.602 1 97.19 34 SER B C 1
ATOM 1158 O O . SER B 1 34 ? -3.434 11.805 9 1 97.19 34 SER B O 1
ATOM 1160 N N . TYR B 1 35 ? -1.279 11.445 9.328 1 96.31 35 TYR B N 1
ATOM 1161 C CA . TYR B 1 35 ? -1.366 11.805 10.742 1 96.31 35 TYR B CA 1
ATOM 1162 C C . TYR B 1 35 ? -1.658 13.297 10.906 1 96.31 35 TYR B C 1
ATOM 1164 O O . TYR B 1 35 ? -1.138 14.125 10.148 1 96.31 35 TYR B O 1
ATOM 1172 N N . GLU B 1 36 ? -2.43 13.578 11.828 1 94.69 36 GLU B N 1
ATOM 1173 C CA . GLU B 1 36 ? -2.699 14.969 12.172 1 94.69 36 GLU B CA 1
ATOM 1174 C C . GLU B 1 36 ? -1.523 15.586 12.922 1 94.69 36 GLU B C 1
ATOM 1176 O O . GLU B 1 36 ? -1.284 15.266 14.094 1 94.69 36 GLU B O 1
ATOM 1181 N N . GLY B 1 37 ? -0.862 16.469 12.25 1 92.69 37 GLY B N 1
ATOM 1182 C CA . GLY B 1 37 ? 0.291 17.094 12.883 1 92.69 37 GLY B CA 1
ATOM 1183 C C . GLY B 1 37 ? 1.321 16.078 13.359 1 92.69 37 GLY B C 1
ATOM 1184 O O . GLY B 1 37 ? 1.766 15.227 12.586 1 92.69 37 GLY B O 1
ATOM 1185 N N . ARG B 1 38 ? 1.656 16.203 14.617 1 90.25 38 ARG B N 1
ATOM 1186 C CA . ARG B 1 38 ? 2.664 15.312 15.18 1 90.25 38 ARG B CA 1
ATOM 1187 C C . ARG B 1 38 ? 2.016 14.18 15.969 1 90.25 38 ARG B C 1
ATOM 1189 O O . ARG B 1 38 ? 2.695 13.453 16.688 1 90.25 38 ARG B O 1
ATOM 1196 N N . SER B 1 39 ? 0.729 14.07 15.836 1 92.56 39 SER B N 1
ATOM 1197 C CA . SER B 1 39 ? 0.017 13 16.531 1 92.56 39 SER B CA 1
ATOM 1198 C C . SER B 1 39 ? 0.507 11.625 16.062 1 92.56 39 SER B C 1
ATOM 1200 O O . SER B 1 39 ? 0.851 11.445 14.898 1 92.56 39 SER B O 1
ATOM 1202 N N . ARG B 1 40 ? 0.492 10.672 16.984 1 88.75 40 ARG B N 1
ATOM 1203 C CA . ARG B 1 40 ? 0.954 9.328 16.641 1 88.75 40 ARG B CA 1
ATOM 1204 C C . ARG B 1 40 ? -0.222 8.391 16.406 1 88.75 40 ARG B C 1
ATOM 1206 O O . ARG B 1 40 ? -0.034 7.242 15.984 1 88.75 40 ARG B O 1
ATOM 1213 N N . ASP B 1 41 ? -1.45 8.945 16.75 1 91.88 41 ASP B N 1
ATOM 1214 C CA . ASP B 1 41 ? -2.557 7.996 16.75 1 91.88 41 ASP B CA 1
ATOM 1215 C C . ASP B 1 41 ? -3.803 8.602 16.109 1 91.88 41 ASP B C 1
ATOM 1217 O O . ASP B 1 41 ? -4.891 8.023 16.188 1 91.88 41 ASP B O 1
ATOM 1221 N N . THR B 1 42 ? -3.682 9.773 15.602 1 94.62 42 THR B N 1
ATOM 1222 C CA . THR B 1 42 ? -4.824 10.414 14.953 1 94.62 42 THR B CA 1
ATOM 1223 C C . THR B 1 42 ? -4.547 10.641 13.469 1 94.62 42 THR B C 1
ATOM 1225 O O . THR B 1 42 ? -3.539 11.258 13.109 1 94.62 42 THR B O 1
ATOM 1228 N N . ILE B 1 43 ? -5.438 10.133 12.656 1 95.19 43 ILE B N 1
ATOM 1229 C CA . ILE B 1 43 ? -5.273 10.328 11.219 1 95.19 43 ILE B CA 1
ATOM 1230 C C . ILE B 1 43 ? -6.438 11.156 10.68 1 95.19 43 ILE B C 1
ATOM 1232 O O . ILE B 1 43 ? -7.535 11.141 11.242 1 95.19 43 ILE B O 1
ATOM 1236 N N . LYS B 1 44 ? -6.137 11.844 9.594 1 96.25 44 LYS B N 1
ATOM 1237 C CA . L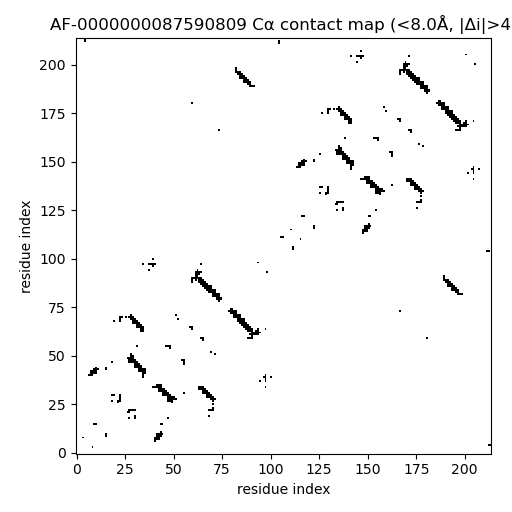YS B 1 44 ? -7.133 12.68 8.93 1 96.25 44 LYS B CA 1
ATOM 1238 C C . LYS B 1 44 ? -6.988 12.602 7.414 1 96.25 44 LYS B C 1
ATOM 1240 O O . LYS B 1 44 ? -5.934 12.211 6.902 1 96.25 44 LYS B O 1
ATOM 1245 N N . VAL B 1 45 ? -8.055 13.07 6.742 1 97.56 45 VAL B N 1
ATOM 1246 C CA . VAL B 1 45 ? -7.969 13.219 5.293 1 97.56 45 VAL B CA 1
ATOM 1247 C C . VAL B 1 45 ? -7.145 14.453 4.945 1 97.56 45 VAL B C 1
ATOM 1249 O O . VAL B 1 45 ? -7.363 15.531 5.5 1 97.56 45 VAL B O 1
ATOM 1252 N N . ILE B 1 46 ? -6.219 14.242 4.023 1 98 46 ILE B N 1
ATOM 1253 C CA . ILE B 1 46 ? -5.375 15.383 3.664 1 98 46 ILE B CA 1
ATOM 1254 C C . ILE B 1 46 ? -5.602 15.742 2.199 1 98 46 ILE B C 1
ATOM 1256 O O . ILE B 1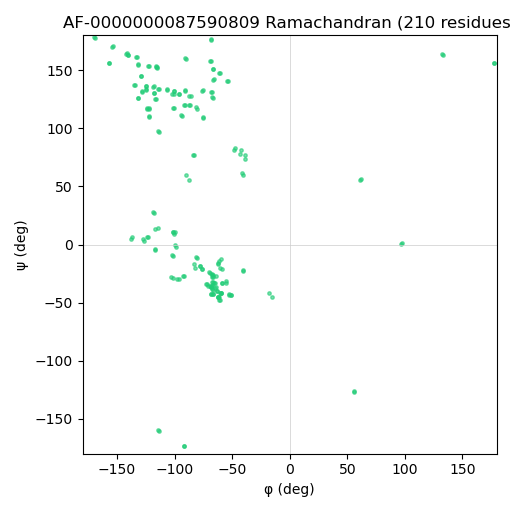 46 ? -5.055 16.734 1.709 1 98 46 ILE B O 1
ATOM 1260 N N . GLY B 1 47 ? -6.422 14.969 1.435 1 98.19 47 GLY B N 1
ATOM 1261 C CA . GLY B 1 47 ? -6.742 15.273 0.049 1 98.19 47 GLY B CA 1
ATOM 1262 C C . GLY B 1 47 ? -7.617 14.227 -0.609 1 98.19 47 GLY B C 1
ATOM 1263 O O . GLY B 1 47 ? -7.656 13.078 -0.165 1 98.19 47 GLY B O 1
ATOM 1264 N N . THR B 1 48 ? -8.344 14.562 -1.617 1 98.56 48 THR B N 1
ATOM 1265 C CA . THR B 1 48 ? -9.133 13.719 -2.498 1 98.56 48 THR B CA 1
ATOM 1266 C C . THR B 1 48 ? -9.023 14.188 -3.947 1 98.56 48 THR B C 1
ATOM 1268 O O . THR B 1 48 ? -8.555 15.297 -4.211 1 98.56 48 THR B O 1
ATOM 1271 N N . GLY B 1 49 ? -9.398 13.312 -4.863 1 98.31 49 GLY B N 1
ATOM 1272 C CA . GLY B 1 49 ? -9.383 13.734 -6.254 1 98.31 49 GLY B CA 1
ATOM 1273 C C . GLY B 1 49 ? -10.062 12.742 -7.184 1 98.31 49 GLY B C 1
ATOM 1274 O O . GLY B 1 49 ? -10.531 11.695 -6.742 1 98.31 49 GLY B O 1
ATOM 1275 N N . ARG B 1 50 ? -10.094 13.125 -8.5 1 97.56 50 ARG B N 1
ATOM 1276 C CA . ARG B 1 50 ? -10.844 12.344 -9.477 1 97.56 50 ARG B CA 1
ATOM 1277 C C . ARG B 1 50 ? -9.938 11.898 -10.625 1 97.56 50 ARG B C 1
ATOM 1279 O O . ARG B 1 50 ? -10.414 11.328 -11.609 1 97.56 50 ARG B O 1
ATOM 1286 N N . ASN B 1 51 ? -8.695 12.188 -10.43 1 94.75 51 ASN B N 1
ATOM 1287 C CA . ASN B 1 51 ? -7.762 11.867 -11.508 1 94.75 51 ASN B CA 1
ATOM 1288 C C . ASN B 1 51 ? -6.773 10.781 -11.086 1 94.75 51 ASN B C 1
ATOM 1290 O O . ASN B 1 51 ? -7.055 9.992 -10.18 1 94.75 51 ASN B O 1
ATOM 1294 N N . ASP B 1 52 ? -5.609 10.727 -11.852 1 92.31 52 ASP B N 1
ATOM 1295 C CA . ASP B 1 52 ? -4.68 9.617 -11.672 1 92.31 52 ASP B CA 1
ATOM 1296 C C . ASP B 1 52 ? -3.611 9.953 -10.641 1 92.31 52 ASP B C 1
ATOM 1298 O O . ASP B 1 52 ? -3.727 10.953 -9.922 1 92.31 52 ASP B O 1
ATOM 1302 N N . VAL B 1 53 ? -2.689 9.156 -10.477 1 90.19 53 VAL B N 1
ATOM 1303 C CA . VAL B 1 53 ? -1.677 9.148 -9.43 1 90.19 53 VAL B CA 1
ATOM 1304 C C . VAL B 1 53 ? -0.948 10.492 -9.414 1 90.19 53 VAL B C 1
ATOM 1306 O O . VAL B 1 53 ? -0.541 10.969 -8.352 1 90.19 53 VAL B O 1
ATOM 1309 N N . ASP B 1 54 ? -0.803 11.086 -10.547 1 91.5 54 ASP B N 1
ATOM 1310 C CA . ASP B 1 54 ? -0.094 12.359 -10.625 1 91.5 54 ASP B CA 1
ATOM 1311 C C . ASP B 1 54 ? -0.767 13.422 -9.75 1 91.5 54 ASP B C 1
ATOM 1313 O O . ASP B 1 54 ? -0.139 14.406 -9.367 1 91.5 54 ASP B O 1
ATOM 1317 N N . GLU B 1 55 ? -2.002 13.195 -9.445 1 95.44 55 GLU B N 1
ATOM 1318 C CA . GLU B 1 55 ? -2.793 14.195 -8.734 1 95.44 55 GLU B CA 1
ATOM 1319 C C . GLU B 1 55 ? -2.457 14.219 -7.25 1 95.44 55 GLU B C 1
ATOM 1321 O O . GLU B 1 55 ? -2.734 15.195 -6.555 1 95.44 55 GLU B O 1
ATOM 1326 N N . PHE B 1 56 ? -1.821 13.164 -6.684 1 96.12 56 PHE B N 1
ATOM 1327 C CA . PHE B 1 56 ? -1.65 13.18 -5.238 1 96.12 56 PHE B CA 1
ATOM 1328 C C . PHE B 1 56 ? -0.19 12.953 -4.863 1 96.12 56 PHE B C 1
ATOM 1330 O O . PHE B 1 56 ? 0.157 12.93 -3.68 1 96.12 56 PHE B O 1
ATOM 1337 N N . THR B 1 57 ? 0.733 12.867 -5.73 1 93.06 57 THR B N 1
ATOM 1338 C CA . THR B 1 57 ? 2.135 12.617 -5.414 1 93.06 57 THR B CA 1
ATOM 1339 C C . THR B 1 57 ? 2.74 13.805 -4.668 1 93.06 57 THR B C 1
ATOM 1341 O O . THR B 1 57 ? 3.719 13.648 -3.936 1 93.06 57 THR B O 1
ATOM 1344 N N . HIS B 1 58 ? 2.201 14.977 -4.918 1 93.44 58 HIS B N 1
ATOM 1345 C CA . HIS B 1 58 ? 2.68 16.172 -4.223 1 93.44 58 HIS B CA 1
ATOM 1346 C C . HIS B 1 58 ? 2.451 16.062 -2.721 1 93.44 58 HIS B C 1
ATOM 1348 O O . HIS B 1 58 ? 3.059 16.797 -1.939 1 93.44 58 HIS B O 1
ATOM 1354 N N . LEU B 1 59 ? 1.573 15.109 -2.258 1 96.06 59 LEU B N 1
ATOM 1355 C CA . LEU B 1 59 ? 1.271 14.914 -0.844 1 96.06 59 LEU B CA 1
ATOM 1356 C C . LEU B 1 59 ? 2.348 14.078 -0.167 1 96.06 59 LEU B C 1
ATOM 1358 O O . LEU B 1 59 ? 2.389 13.984 1.062 1 96.06 59 LEU B O 1
ATOM 1362 N N . PHE B 1 60 ? 3.242 13.492 -0.976 1 94.44 60 PHE B N 1
ATOM 1363 C CA . PHE B 1 60 ? 4.281 12.609 -0.457 1 94.44 60 PHE B CA 1
ATOM 1364 C C . PHE B 1 60 ? 5.48 13.406 0.027 1 94.44 60 PHE B C 1
ATOM 1366 O O . PHE B 1 60 ? 6.531 13.414 -0.619 1 94.44 60 PHE B O 1
ATOM 1373 N N . GLU B 1 61 ? 5.324 13.992 1.176 1 92.81 61 GLU B N 1
ATOM 1374 C CA . GLU B 1 61 ? 6.336 14.844 1.781 1 92.81 61 GLU B CA 1
ATOM 1375 C C . GLU B 1 61 ? 7.281 14.039 2.67 1 92.81 61 GLU B C 1
ATOM 1377 O O . GLU B 1 61 ? 6.918 12.969 3.162 1 92.81 61 GLU B O 1
ATOM 1382 N N . GLU B 1 62 ? 8.43 14.57 2.93 1 91.56 62 GLU B N 1
ATOM 1383 C CA . GLU B 1 62 ? 9.469 13.891 3.695 1 91.56 62 GLU B CA 1
ATOM 1384 C C . GLU B 1 62 ? 9.07 13.742 5.16 1 91.56 62 GLU B C 1
ATOM 1386 O O . GLU B 1 62 ? 9.5 12.812 5.836 1 91.56 62 GLU B O 1
ATOM 1391 N N . GLU B 1 63 ? 8.203 14.602 5.641 1 93.94 63 GLU B N 1
ATOM 1392 C CA . GLU B 1 63 ? 7.871 14.633 7.059 1 93.94 63 GLU B CA 1
ATOM 1393 C C . GLU B 1 63 ? 6.543 13.938 7.332 1 93.94 63 GLU B C 1
ATOM 1395 O O . GLU B 1 63 ? 6 14.023 8.438 1 93.94 63 GLU B O 1
ATOM 1400 N N . LYS B 1 64 ? 6.016 13.219 6.305 1 95.19 64 LYS B N 1
ATOM 1401 C CA . LYS B 1 64 ? 4.691 12.617 6.473 1 95.19 64 LYS B CA 1
ATOM 1402 C C . LYS B 1 64 ? 4.707 11.141 6.113 1 95.19 64 LYS B C 1
ATOM 1404 O O . LYS B 1 64 ? 5.48 10.711 5.254 1 95.19 64 LYS B O 1
ATOM 1409 N N . ALA B 1 65 ? 3.898 10.422 6.855 1 96.31 65 ALA B N 1
ATOM 1410 C CA . ALA B 1 65 ? 3.35 9.172 6.34 1 96.31 65 ALA B CA 1
ATOM 1411 C C . ALA B 1 65 ? 2.014 9.406 5.641 1 96.31 65 ALA B C 1
ATOM 1413 O O . ALA B 1 65 ? 1.154 10.125 6.156 1 96.31 65 ALA B O 1
ATOM 1414 N N . VAL B 1 66 ? 1.83 8.859 4.449 1 97.12 66 VAL B N 1
ATOM 1415 C CA . VAL B 1 66 ? 0.602 9.078 3.693 1 97.12 66 VAL B CA 1
ATOM 1416 C C . VAL B 1 66 ? 0.017 7.734 3.26 1 97.12 66 VAL B C 1
ATOM 1418 O O . VAL B 1 66 ? 0.741 6.863 2.771 1 97.12 66 VAL B O 1
ATOM 1421 N N . TYR B 1 67 ? -1.238 7.551 3.49 1 97.12 67 TYR B N 1
ATOM 1422 C CA . TYR B 1 67 ? -2.031 6.418 3.025 1 97.12 67 TYR B CA 1
ATOM 1423 C C . TYR B 1 67 ? -2.961 6.832 1.89 1 97.12 67 TYR B C 1
ATOM 1425 O O . TYR B 1 67 ? -3.664 7.84 1.992 1 97.12 67 TYR B O 1
ATOM 1433 N N . VAL B 1 68 ? -2.996 6.051 0.833 1 98.38 68 VAL B N 1
ATOM 1434 C CA . VAL B 1 68 ? -3.895 6.406 -0.26 1 98.38 68 VAL B CA 1
ATOM 1435 C C . VAL B 1 68 ? -4.707 5.184 -0.679 1 98.38 68 VAL B C 1
ATOM 1437 O O . VAL B 1 68 ? -4.152 4.098 -0.863 1 98.38 68 VAL B O 1
ATOM 1440 N N . LEU B 1 69 ? -5.973 5.316 -0.687 1 98.12 69 LEU B N 1
ATOM 1441 C CA . LEU B 1 69 ? -6.824 4.426 -1.466 1 98.12 69 LEU B CA 1
ATOM 1442 C C . LEU B 1 69 ? -7.059 4.98 -2.867 1 98.12 69 LEU B C 1
ATOM 1444 O O . LEU B 1 69 ? -7.547 6.102 -3.02 1 98.12 69 LEU B O 1
ATOM 1448 N N . PHE B 1 70 ? -6.672 4.258 -3.898 1 97.19 70 PHE B N 1
ATOM 1449 C CA . PHE B 1 70 ? -6.703 4.691 -5.293 1 97.19 70 PHE B CA 1
ATOM 1450 C C . PHE B 1 70 ? -7.5 3.713 -6.145 1 97.19 70 PHE B C 1
ATOM 1452 O O . PHE B 1 70 ? -7.215 2.514 -6.16 1 97.19 70 PHE B O 1
ATOM 1459 N N . ARG B 1 71 ? -8.617 4.188 -6.723 1 95.12 71 ARG B N 1
ATOM 1460 C CA . ARG B 1 71 ? -9.453 3.449 -7.66 1 95.12 71 ARG B CA 1
ATOM 1461 C C . ARG B 1 71 ? -8.945 3.6 -9.094 1 95.12 71 ARG B C 1
ATOM 1463 O O . ARG B 1 71 ? -8.766 4.719 -9.578 1 95.12 71 ARG B O 1
ATOM 1470 N N . THR B 1 72 ? -8.609 2.465 -9.656 1 90.75 72 THR B N 1
ATOM 1471 C CA . THR B 1 72 ? -8.086 2.525 -11.016 1 90.75 72 THR B CA 1
ATOM 1472 C C . THR B 1 72 ? -8.758 1.484 -11.906 1 90.75 72 THR B C 1
ATOM 1474 O O . THR B 1 72 ? -9.516 0.643 -11.414 1 90.75 72 THR B O 1
ATOM 1477 N N . LEU B 1 73 ? -8.672 1.651 -13.164 1 82.44 73 LEU B N 1
ATOM 1478 C CA . LEU B 1 73 ? -9.172 0.687 -14.133 1 82.44 73 LEU B CA 1
ATOM 1479 C C . LEU B 1 73 ? -8.062 -0.263 -14.578 1 82.44 73 LEU B C 1
ATOM 1481 O O . LEU B 1 73 ? -6.969 0.178 -14.945 1 82.44 73 LEU B O 1
ATOM 1485 N N . ALA B 1 74 ? -8.336 -1.596 -14.062 1 72.44 74 ALA B N 1
ATOM 1486 C CA . ALA B 1 74 ? -7.395 -2.633 -14.469 1 72.44 74 ALA B CA 1
ATOM 1487 C C . ALA B 1 74 ? -7.73 -3.158 -15.867 1 72.44 74 ALA B C 1
ATOM 1489 O O . ALA B 1 74 ? -8.898 -3.332 -16.203 1 72.44 74 ALA B O 1
ATOM 1490 N N . GLY B 1 75 ? -6.742 -3.004 -16.938 1 64.88 75 GLY B N 1
ATOM 1491 C CA . GLY B 1 75 ? -6.977 -3.727 -18.188 1 64.88 75 GLY B CA 1
ATOM 1492 C C . GLY B 1 75 ? -6.777 -2.871 -19.422 1 64.88 75 GLY B C 1
ATOM 1493 O O . GLY B 1 75 ? -6.547 -1.664 -19.312 1 64.88 75 GLY B O 1
ATOM 1494 N N . ASP B 1 76 ? -6.641 -3.518 -20.516 1 59.03 76 ASP B N 1
ATOM 1495 C CA . ASP B 1 76 ? -6.586 -3.004 -21.875 1 59.03 76 ASP B CA 1
ATOM 1496 C C . ASP B 1 76 ? -7.934 -2.436 -22.312 1 59.03 76 ASP B C 1
ATOM 1498 O O . ASP B 1 76 ? -8.891 -2.432 -21.531 1 59.03 76 ASP B O 1
ATOM 1502 N N . ALA B 1 77 ? -8 -1.865 -23.5 1 55.78 77 ALA B N 1
ATOM 1503 C CA . ALA B 1 77 ? -9.125 -1.235 -24.188 1 55.78 77 ALA B CA 1
ATOM 1504 C C . ALA B 1 77 ? -10.406 -2.035 -23.984 1 55.78 77 ALA B C 1
ATOM 1506 O O . ALA B 1 77 ? -11.5 -1.465 -23.922 1 55.78 77 ALA B O 1
ATOM 1507 N N . GLU B 1 78 ? -10.258 -3.279 -23.672 1 58.72 78 GLU B N 1
ATOM 1508 C CA . GLU B 1 78 ? -11.477 -4.082 -23.734 1 58.72 78 GLU B CA 1
ATOM 1509 C C . GLU B 1 78 ? -12.031 -4.348 -22.344 1 58.72 78 GLU B C 1
ATOM 1511 O O . GLU B 1 78 ? -13.242 -4.543 -22.172 1 58.72 78 GLU B O 1
ATOM 1516 N N . SER B 1 79 ? -11.086 -4.367 -21.312 1 60.09 79 SER B N 1
ATOM 1517 C CA . SER B 1 79 ? -11.562 -4.695 -19.969 1 60.09 79 SER B CA 1
ATOM 1518 C C . SER B 1 79 ? -11.414 -3.512 -19.031 1 60.09 79 SER B C 1
ATOM 1520 O O . SER B 1 79 ? -10.312 -2.98 -18.859 1 60.09 79 SER B O 1
ATOM 1522 N N . HIS B 1 80 ? -12.477 -2.756 -18.812 1 68.62 80 HIS B N 1
ATOM 1523 C CA . HIS B 1 80 ? -12.508 -1.625 -17.891 1 68.62 80 HIS B CA 1
ATOM 1524 C C . HIS B 1 80 ? -12.93 -2.066 -16.5 1 68.62 80 HIS B C 1
ATOM 1526 O O . HIS B 1 80 ? -13.984 -1.657 -16 1 68.62 80 HIS B O 1
ATOM 1532 N N . ARG B 1 81 ? -12.094 -2.996 -15.961 1 81.94 81 ARG B N 1
ATOM 1533 C CA . ARG B 1 81 ? -12.469 -3.436 -14.625 1 81.94 81 ARG B CA 1
ATOM 1534 C C . ARG B 1 81 ? -11.875 -2.518 -13.562 1 81.94 81 ARG B C 1
ATOM 1536 O O . ARG B 1 81 ? -10.695 -2.164 -13.633 1 81.94 81 ARG B O 1
ATOM 1543 N N . VAL B 1 82 ? -12.766 -2.1 -12.758 1 88.31 82 VAL B N 1
ATOM 1544 C CA . VAL B 1 82 ? -12.391 -1.234 -11.641 1 88.31 82 VAL B CA 1
ATOM 1545 C C . VAL B 1 82 ? -11.539 -2.016 -10.641 1 88.31 82 VAL B C 1
ATOM 1547 O O . VAL B 1 82 ? -11.859 -3.16 -10.312 1 88.31 82 VAL B O 1
ATOM 1550 N N . LYS B 1 83 ? -10.422 -1.398 -10.273 1 91.56 83 LYS B N 1
ATOM 1551 C CA . LYS B 1 83 ? -9.57 -1.957 -9.227 1 91.56 83 LYS B CA 1
ATOM 1552 C C . LYS B 1 83 ? -9.188 -0.891 -8.203 1 91.56 83 LYS B C 1
ATOM 1554 O O . LYS B 1 83 ? -9.234 0.306 -8.5 1 91.56 83 LYS B O 1
ATOM 1559 N N . PHE B 1 84 ? -8.867 -1.416 -6.965 1 93.81 84 PHE B N 1
ATOM 1560 C CA . PHE B 1 84 ? -8.414 -0.53 -5.898 1 93.81 84 PHE B CA 1
ATOM 1561 C C . PHE B 1 84 ? -6.973 -0.829 -5.52 1 93.81 84 PHE B C 1
ATOM 1563 O O . PHE B 1 84 ? -6.59 -1.992 -5.375 1 93.81 84 PHE B O 1
ATOM 1570 N N . VAL B 1 85 ? -6.23 0.224 -5.406 1 96.19 85 VAL B N 1
ATOM 1571 C CA . VAL B 1 85 ? -4.832 0.148 -4.996 1 96.19 85 VAL B CA 1
ATOM 1572 C C . VAL B 1 85 ? -4.633 0.907 -3.686 1 96.19 85 VAL B C 1
ATOM 1574 O O . VAL B 1 85 ? -5.094 2.043 -3.543 1 96.19 85 VAL B O 1
ATOM 1577 N N . PHE B 1 86 ? -3.98 0.242 -2.73 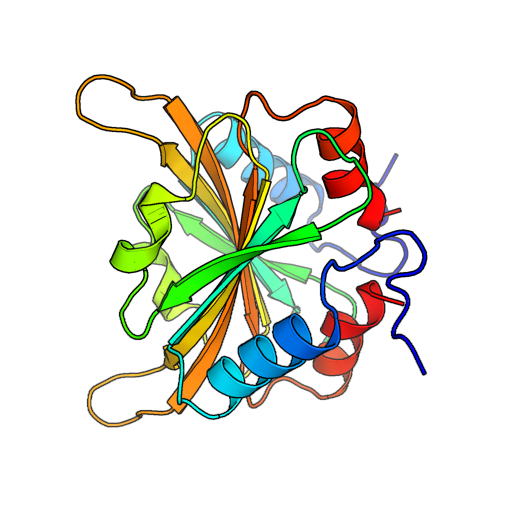1 95.94 86 PHE B N 1
ATOM 1578 C CA . PHE B 1 86 ? -3.586 0.893 -1.487 1 95.94 86 PHE B CA 1
ATOM 1579 C C . PHE B 1 86 ? -2.111 1.277 -1.522 1 95.94 86 PHE B C 1
ATOM 1581 O O . PHE B 1 86 ? -1.258 0.457 -1.866 1 95.94 86 PHE B O 1
ATOM 1588 N N . ILE B 1 87 ? -1.816 2.471 -1.157 1 97.31 87 ILE B N 1
ATOM 1589 C CA . ILE B 1 87 ? -0.449 2.98 -1.194 1 97.31 87 ILE B CA 1
ATOM 1590 C C . ILE B 1 87 ? -0.056 3.502 0.186 1 97.31 87 ILE B C 1
ATOM 1592 O O . ILE B 1 87 ? -0.84 4.195 0.841 1 97.31 87 ILE B O 1
ATOM 1596 N N . LEU B 1 88 ? 1.124 3.168 0.565 1 96.62 88 LEU B N 1
ATOM 1597 C CA . LEU B 1 88 ? 1.718 3.723 1.777 1 96.62 88 LEU B CA 1
ATOM 1598 C C . LEU B 1 88 ? 3.037 4.422 1.465 1 96.62 88 LEU B C 1
ATOM 1600 O O . LEU B 1 88 ? 3.959 3.807 0.924 1 96.62 88 LEU B O 1
ATOM 1604 N N . TRP B 1 89 ? 3.051 5.652 1.699 1 95.94 89 TRP B N 1
ATOM 1605 C CA . TRP B 1 89 ? 4.246 6.484 1.628 1 95.94 89 TRP B CA 1
ATOM 1606 C C . TRP B 1 89 ? 4.809 6.754 3.021 1 95.94 89 TRP B C 1
ATOM 1608 O O . TRP B 1 89 ? 4.074 7.156 3.926 1 95.94 89 TRP B O 1
ATOM 1618 N N . ARG B 1 90 ? 6.062 6.527 3.172 1 93.25 90 ARG B N 1
ATOM 1619 C CA . ARG B 1 90 ? 6.754 6.863 4.414 1 93.25 90 ARG B CA 1
ATOM 1620 C C . ARG B 1 90 ? 7.914 7.816 4.156 1 93.25 90 ARG B C 1
ATOM 1622 O O . ARG B 1 90 ? 8.961 7.406 3.66 1 93.25 90 ARG B O 1
ATOM 1629 N N . GLY B 1 91 ? 7.754 9.016 4.582 1 92.88 91 GLY B N 1
ATOM 1630 C CA . GLY B 1 91 ? 8.836 9.977 4.445 1 92.88 91 GLY B CA 1
ATOM 1631 C C . GLY B 1 91 ? 10.031 9.656 5.32 1 92.88 91 GLY B C 1
ATOM 1632 O O . GLY B 1 91 ? 9.891 9.039 6.379 1 92.88 91 GLY B O 1
ATOM 1633 N N . ASP B 1 92 ? 11.172 10.141 4.984 1 89.81 92 ASP B N 1
ATOM 1634 C CA . ASP B 1 92 ? 12.422 9.812 5.668 1 89.81 92 ASP B CA 1
ATOM 1635 C C . ASP B 1 92 ? 12.523 10.555 7 1 89.81 92 ASP B C 1
ATOM 1637 O O . ASP B 1 92 ? 13.289 10.148 7.883 1 89.81 92 ASP B O 1
ATOM 1641 N N . SER B 1 93 ? 11.766 11.641 7.133 1 92.31 93 SER B N 1
ATOM 1642 C CA . SER B 1 93 ? 11.898 12.492 8.312 1 92.31 93 SER B CA 1
ATOM 1643 C C . SER B 1 93 ? 10.602 12.531 9.117 1 92.31 93 SER B C 1
ATOM 1645 O O . SER B 1 93 ? 10.273 13.555 9.719 1 92.31 93 SER B O 1
ATOM 1647 N N . ILE B 1 94 ? 9.836 11.453 9.008 1 93.06 94 ILE B N 1
ATOM 1648 C CA . ILE B 1 94 ? 8.625 11.414 9.812 1 93.06 94 ILE B CA 1
ATOM 1649 C C . ILE B 1 94 ? 8.992 11.344 11.297 1 93.06 94 ILE B C 1
ATOM 1651 O O . ILE B 1 94 ? 10.055 10.828 11.656 1 93.06 94 ILE B O 1
ATOM 1655 N N . PRO B 1 95 ? 8.125 11.883 12.133 1 94.5 95 PRO B N 1
ATOM 1656 C CA . PRO B 1 95 ? 8.375 11.766 13.57 1 94.5 95 PRO B CA 1
ATOM 1657 C C . PRO B 1 95 ? 8.586 10.32 14.023 1 94.5 95 PRO B C 1
ATOM 1659 O O . PRO B 1 95 ? 7.914 9.414 13.523 1 94.5 95 PRO B O 1
ATOM 1662 N N . MET B 1 96 ? 9.484 10.109 14.914 1 92.56 96 MET B N 1
ATOM 1663 C CA . MET B 1 96 ? 9.93 8.797 15.359 1 92.56 96 MET B CA 1
ATOM 1664 C C . MET B 1 96 ? 8.75 7.93 15.789 1 92.56 96 MET B C 1
ATOM 1666 O O . MET B 1 96 ? 8.68 6.75 15.453 1 92.56 96 MET B O 1
ATOM 1670 N N . MET B 1 97 ? 7.887 8.586 16.5 1 91.5 97 MET B N 1
ATOM 1671 C CA . MET B 1 97 ? 6.762 7.824 17.031 1 91.5 97 MET B CA 1
ATOM 1672 C C . MET B 1 97 ? 5.836 7.359 15.922 1 91.5 97 MET B C 1
ATOM 1674 O O . MET B 1 97 ? 5.289 6.258 15.984 1 91.5 97 MET B O 1
ATOM 1678 N N . GLN B 1 98 ? 5.613 8.156 14.945 1 91.62 98 GLN B N 1
ATOM 1679 C CA . GLN B 1 98 ? 4.82 7.75 13.789 1 91.62 98 GLN B CA 1
ATOM 1680 C C . GLN B 1 98 ? 5.508 6.629 13.016 1 91.62 98 GLN B C 1
ATOM 1682 O O . GLN B 1 98 ? 4.852 5.695 12.547 1 91.62 98 GLN B O 1
ATOM 1687 N N . ARG B 1 99 ? 6.789 6.742 12.969 1 90.31 99 ARG B N 1
ATOM 1688 C CA . ARG B 1 99 ? 7.566 5.695 12.312 1 90.31 99 ARG B CA 1
ATOM 1689 C C . ARG B 1 99 ? 7.371 4.352 13 1 90.31 99 ARG B C 1
ATOM 1691 O O . ARG B 1 99 ? 7.184 3.326 12.344 1 90.31 99 ARG B O 1
ATOM 1698 N N . ALA B 1 100 ? 7.453 4.254 14.234 1 85.62 100 ALA B N 1
ATOM 1699 C CA . ALA B 1 100 ? 7.273 3.031 15.016 1 85.62 100 ALA B CA 1
ATOM 1700 C C . ALA B 1 100 ? 5.891 2.432 14.789 1 85.62 100 ALA B C 1
ATOM 1702 O O . ALA B 1 100 ? 5.738 1.208 14.727 1 85.62 100 ALA B O 1
ATOM 1703 N N . MET B 1 101 ? 4.871 3.266 14.562 1 83.06 101 MET B N 1
ATOM 1704 C CA . MET B 1 101 ? 3.492 2.828 14.367 1 83.06 101 MET B CA 1
ATOM 1705 C C . MET B 1 101 ? 3.322 2.158 13.008 1 83.06 101 MET B C 1
ATOM 1707 O O . MET B 1 101 ? 2.529 1.226 12.859 1 83.06 101 MET B O 1
ATOM 1711 N N . LEU B 1 102 ? 4.051 2.609 11.992 1 83.25 102 LEU B N 1
ATOM 1712 C CA . LEU B 1 102 ? 3.953 2.062 10.648 1 83.25 102 LEU B CA 1
ATOM 1713 C C . LEU B 1 102 ? 4.473 0.63 10.602 1 83.25 102 LEU B C 1
ATOM 1715 O O . LEU B 1 102 ? 4.027 -0.171 9.773 1 83.25 102 LEU B O 1
ATOM 1719 N N . TYR B 1 103 ? 5.359 0.32 11.5 1 72.94 103 TYR B N 1
ATOM 1720 C CA . TYR B 1 103 ? 5.973 -1.004 11.508 1 72.94 103 TYR B CA 1
ATOM 1721 C C . TYR B 1 103 ? 5.258 -1.925 12.492 1 72.94 103 TYR B C 1
ATOM 1723 O O . TYR B 1 103 ? 5.359 -3.15 12.391 1 72.94 103 TYR B O 1
ATOM 1731 N N . HIS B 1 104 ? 4.719 -1.331 13.531 1 59.16 104 HIS B N 1
ATOM 1732 C CA . HIS B 1 104 ? 4.078 -2.102 14.586 1 59.16 104 HIS B CA 1
ATOM 1733 C C . HIS B 1 104 ? 2.82 -2.797 14.078 1 59.16 104 HIS B C 1
ATOM 1735 O O . HIS B 1 104 ? 2.41 -3.826 14.625 1 59.16 104 HIS B O 1
ATOM 1741 N N . HIS B 1 105 ? 2.236 -2.352 13.18 1 50.41 105 HIS B N 1
ATOM 1742 C CA . HIS B 1 105 ? 1.034 -3.09 12.812 1 50.41 105 HIS B CA 1
ATOM 1743 C C . HIS B 1 105 ? 1.366 -4.527 12.43 1 50.41 105 HIS B C 1
ATOM 1745 O O . HIS B 1 105 ? 0.472 -5.371 12.336 1 50.41 105 HIS B O 1
ATOM 1751 N N . LYS B 1 106 ? 2.615 -4.891 12.227 1 41.53 106 LYS B N 1
ATOM 1752 C CA . LYS B 1 106 ? 3.049 -6.25 11.914 1 41.53 106 LYS B CA 1
ATOM 1753 C C . LYS B 1 106 ? 3.17 -7.09 13.18 1 41.53 106 LYS B C 1
ATOM 1755 O O . LYS B 1 106 ? 3.26 -8.32 13.109 1 41.53 106 LYS B O 1
ATOM 1760 N N . THR B 1 107 ? 3.285 -6.52 14.234 1 35.62 107 THR B N 1
ATOM 1761 C CA . THR B 1 107 ? 3.486 -7.426 15.359 1 35.62 107 THR B CA 1
ATOM 1762 C C . THR B 1 107 ? 2.15 -7.941 15.883 1 35.62 107 THR B C 1
ATOM 1764 O O . THR B 1 107 ? 1.142 -7.23 15.836 1 35.62 107 THR B O 1
#

Organism: NCBI:txid797122

Solvent-accessible surface area (backbone atoms only — not comparable to full-atom values): 11884 Å² total; per-residue (Å²): 130,79,77,56,48,83,80,46,42,60,55,61,48,71,58,49,53,49,50,54,48,29,26,74,72,62,79,23,17,26,39,32,34,27,50,48,79,86,44,68,36,34,33,30,78,75,50,70,42,74,61,62,72,83,73,55,56,84,68,71,40,49,64,32,48,36,40,32,51,34,46,42,67,49,68,59,98,82,41,80,40,79,35,52,36,41,36,40,39,56,27,89,59,35,55,66,66,44,50,54,52,73,55,47,66,69,108,129,80,78,56,45,83,80,46,44,59,58,60,50,72,59,50,53,48,49,52,48,29,25,75,72,61,79,23,18,25,40,30,32,27,51,48,80,87,43,68,37,34,32,29,78,76,50,71,42,72,60,62,71,83,74,55,54,84,68,69,38,50,62,32,49,37,40,31,50,35,46,41,69,47,68,59,99,84,41,81,39,78,35,51,35,40,38,40,40,56,28,88,58,35,54,67,65,44,51,54,51,73,57,45,68,70,106

Foldseek 3Di:
DPPPPVQAAEDPVVVVVVLVVCCVVLVWFKWKKWADDLDQHYIYTPDTHNDDPVVCVVVQDQQIKMWMWGWDQPDDPVGRDIDIDIDIHHHNNHDPSNVVVVCVVVD/DPPPPVQAAEDPVVVVVVLVVCCVVLVWFKWKKWADDLDQHYIYTPDTHNDDPVVCVVVQDQQIKMWMWGWAQPDDPVGRDIDIDIDIHHHNNHDPSNVVVVPVVVD

Nearest PDB structures (foldseek):
  2i2q-assembly1_A  TM=7.826E-01  e=5.760E-06  Schizosaccharomyces pombe
  4liz-assembly1_A  TM=7.835E-01  e=4.760E-06  Entamoeba histolytica HM-1:IMSS-A
  1x67-assembly1_A  TM=6.410E-01  e=5.855E-07  Homo sapiens
  5y1z-assembly2_B  TM=8.000E-01  e=3.199E-05  Homo sapiens
  6yp9-assembly1_B  TM=7.971E-01  e=2.601E-04  Mus musculus

pLDDT: mean 86.7, std 17.21, range [24.06, 98.69]

Secondary structure (DSSP, 8-state):
----BTTBEETTHHHHHHHHHHHHHTS-SEEEEEESTT-SSEEEEEEEESS-GGGTGGG--TT-EEEEEEEEEESSTT--EEEEEEEEEE-TT--HHHHHHHHHTT-/----BTTBEETTHHHHHHHHHHHHHTS-SEEEEEESTT-SSEEEEEEEESS-GGGTGGG--TT-EEEEEEEEEESSTT--EEEEEEEEEE-TT--HHHHHHHHHTT-

Sequence (214 aa):
MTSKFDNMFVEDLPKVEEQLQEVRNGLLSWVALSYEGRSRDTIKVIGTGRNDVDEFTHLFEEEKAVYVLFRTLAGDAESHRVKFVFILWRGDSIPMMQRAMLYHHKTMTSKFDNMFVEDLPKVEEQLQEVRNGLLSWVALSYEGRSRDTIKVIGTGRNDVDEFTHLFEEEKAVYVLFRTLAGDAESHRVKFVFILWRGDSIPMMQRAMLYHHKT
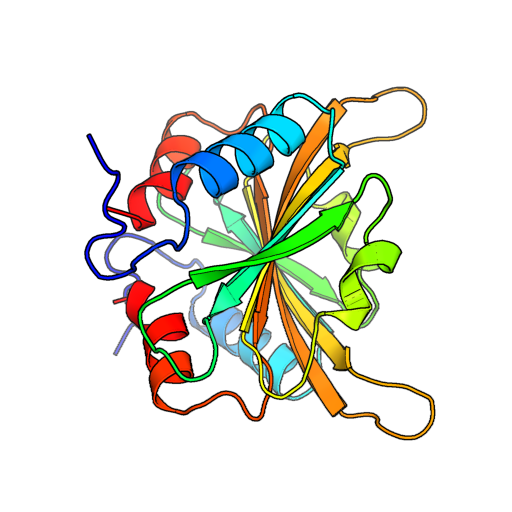
InterPro domains:
  IPR002108 Actin-depolymerising factor homology domain [PF00241] (14-106)
  IPR002108 Actin-depolymerising factor homology doma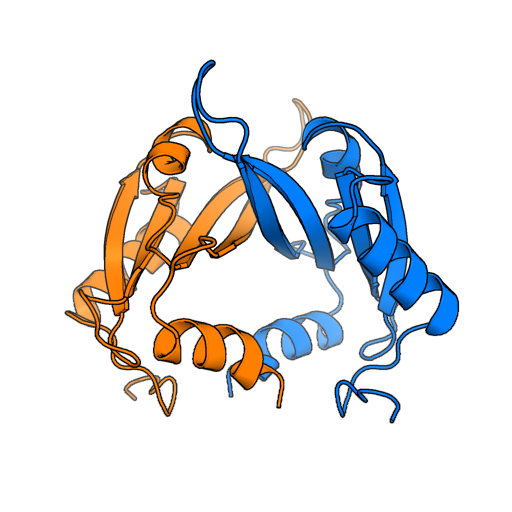in [PS51263] (7-107)
  IPR029006 ADF-H/Gelsolin-like domain superfamily [G3DSA:3.40.20.10] (10-107)